Protein AF-0000000084522424 (afdb_homodimer)

pLDDT: mean 89.99, std 15.85, range [30.34, 98.94]

Radius of gyration: 27.48 Å; Cα contacts (8 Å, |Δi|>4): 1016; chains: 2; bounding box: 62×104×70 Å

Secondary structure (DSSP, 8-state):
-----S--------------EEEEEEEEEEE-S-EEE-SSEE-BSSSEEEEE-S--SEEEEEEEEEEEEEESSGGGEEEEEE-TTS-EEEEESS-STT--EEEEEEEE-TTSSSBPPSSS---SEEEBPPPSS-TTSPPP-GGGGTTS---EEEEEEEEE-STT--EEETT-EEEEEEEEEEE-----/-----S--------------EEEEEEEEEEE-S-EEE-SSEE-BSSSEEEEE-S--SEEEEEEEEEEEEEESSGGGEEEEEE-TTS-EEEEESS-STT--EEEEEEEE-TTSSSBPPSSS---SEEEBPPPSS-TTSPPP-GGGGTTS---EEEEEEEEE-STT--EEETT-EEEEEEEEEEE-----

Solvent-accessible surface area (backbone atoms only — not comparable to full-atom values): 19636 Å² total; per-residue (Å²): 135,85,76,78,76,78,74,70,75,76,75,74,71,70,80,68,73,52,68,52,60,65,50,74,50,75,51,75,47,71,33,56,65,49,31,41,34,40,41,49,37,66,20,44,54,68,54,43,65,38,81,40,71,88,74,67,51,25,24,71,44,51,35,41,34,40,29,33,32,26,22,58,36,37,28,34,37,34,32,35,41,34,43,58,82,68,47,67,32,46,49,35,37,52,26,14,31,74,39,50,35,75,59,28,37,40,30,37,26,74,82,33,93,41,54,64,45,52,64,48,77,67,68,61,45,62,18,20,40,26,49,83,51,62,79,86,46,82,72,54,44,55,66,71,52,42,72,32,68,71,55,36,53,32,35,38,37,43,32,22,79,43,75,85,40,43,39,29,26,56,48,14,37,34,40,37,40,30,22,39,39,73,43,75,47,77,75,128,136,85,76,78,77,78,74,72,76,77,76,72,71,69,79,68,73,52,69,53,61,65,50,72,50,74,51,74,48,72,34,58,64,51,33,41,32,40,40,50,37,68,20,44,54,69,54,40,63,40,80,40,72,90,73,66,52,24,25,70,43,50,34,41,34,41,27,34,32,25,22,56,36,37,28,35,38,34,31,35,40,34,44,56,82,66,46,66,32,47,48,36,37,53,25,14,31,76,37,51,35,73,58,27,37,40,30,37,26,75,82,33,93,42,53,64,47,52,63,48,76,67,68,60,46,62,18,21,42,26,50,84,52,62,78,88,47,82,72,56,44,52,67,72,50,44,73,33,67,68,54,35,54,32,34,39,39,43,32,22,79,42,76,84,38,42,39,28,25,56,48,11,38,34,43,38,41,29,21,39,40,72,44,76,48,76,75,128

Sequence (376 aa):
MFLCRPGTPVIICPPISPRPTCVTNTATFTNPTPIIIPLFGPATPYPSNIIVSGLTGTISKVTVTLSNFSHSFPEDVDILLVGPNGQRVILMSDAGGDNGITNVTITFDDNAPSTLPNEGQIMSGAFKPTDPFPPPAPQEMLSVFNSTNPNGIWSLFVVDNVEGDQGSIAGGWSLTITTETCFTRFGCMFLCRPGTPVIICPPISPRPTCVTNTATFTNPTPIIIPLFGPATPYPSNIIVSGLTGTISKVTVTLSNFSHSFPEDVDILLVGPNGQRVILMSDAGGDNGITNVTITFDDNAPSTLPNEGQIMSGAFKPTDPFPPPAPQEMLSVFNSTNPNGIWSLFVVDNVEGDQGSIAGGWSLTITTETCFTRFGC

Organism: Aneurinibacillus migulanus (NCBI:txid47500)

Nearest PDB structures (foldseek):
  4z2a-assembly1_A  TM=6.645E-01  e=2.193E-04  Homo sapiens
  1p8j-assembly1_A  TM=6.630E-01  e=2.882E-04  Mus musculus
  6eqv-assembly1_A  TM=6.902E-01  e=5.548E-04  Homo sapiens
  3wqb-assembly1_A  TM=4.930E-01  e=3.214E-04  Aeromonas sobria
  3hjr-assembly1_A  TM=4.851E-01  e=2.882E-04  Aeromonas sobria

InterPro domains:
  IPR002884 P domain [PF01483] (60-176)
  IPR002884 P domain [PS51829] (16-188)
  IPR008979 Galactose-binding-like domain superfamily [SSF49785] (33-178)

Foldseek 3Di:
DPPPDPPPPPPPPPQPQQDWDKDKDKDKWFDQAKWWADQFWWIPPFWDKTFDDDDDAAFPFKKKKQWFWWKQAQLQKWKKKAAFVGDIAIQDHQAAGRHTDTGAMEMAGCPDPAAGHNHHHDHHDYHHGDDPDDPPPDHDGPCSRTRHDRGGMMIMIMTRHHGDMIIMSNRGMMMMTMHMDTDRDSDD/DPPDDPPDPPPPPPQPQQFWDKDKDKDKWFDQAKWWADQFWWIPPFWDKTFDDDDDAAFPFKKKKQWFWWKQAQLQKWKKKAAFVGDIAIQDHQAAGRHTDTGAMEMAGPPDPAAGHNHHHDHHDYHHGDDPDDPPPDHDGRCSRTRHDRGGMMIMIMTRHHGDMIIMSNRGMMMMTMHMDTDRDSDD

Structure (mmCIF, N/CA/C/O backbone):
data_AF-0000000084522424-model_v1
#
loop_
_entity.id
_entity.type
_entity.pdbx_description
1 polymer 'P/Homo B domain-containing protein'
#
loop_
_atom_site.group_PDB
_atom_site.id
_atom_site.type_symbol
_atom_site.label_atom_id
_atom_site.label_alt_id
_atom_site.label_comp_id
_atom_site.label_asym_id
_atom_site.label_entity_id
_atom_site.label_seq_id
_atom_site.pdbx_PDB_ins_code
_atom_site.Cartn_x
_atom_site.Cartn_y
_atom_site.Cartn_z
_atom_site.occupancy
_atom_site.B_iso_or_equiv
_atom_site.auth_seq_id
_atom_site.auth_comp_id
_atom_site.auth_asym_id
_atom_site.auth_atom_id
_atom_site.pdbx_PDB_model_num
ATOM 1 N N . MET A 1 1 ? -38.375 49.562 52.312 1 31.34 1 MET A N 1
ATOM 2 C CA . MET A 1 1 ? -37 49.406 51.844 1 31.34 1 MET A CA 1
ATOM 3 C C . MET A 1 1 ? -36.5 47.969 52.031 1 31.34 1 MET A C 1
ATOM 5 O O . MET A 1 1 ? -36.219 47.562 53.125 1 31.34 1 MET A O 1
ATOM 9 N N . PHE A 1 2 ? -37.156 46.969 51.281 1 36.94 2 PHE A N 1
ATOM 10 C CA . PHE A 1 2 ? -36.906 45.531 51.219 1 36.94 2 PHE A CA 1
ATOM 11 C C . PHE A 1 2 ? -35.5 45.25 50.75 1 36.94 2 PHE A C 1
ATOM 13 O O . PHE A 1 2 ? -35.094 45.688 49.656 1 36.94 2 PHE A O 1
ATOM 20 N N . LEU A 1 3 ? -34.438 45.281 51.625 1 38.25 3 LEU A N 1
ATOM 21 C CA . LEU A 1 3 ? -33.062 44.844 51.375 1 38.25 3 LEU A CA 1
ATOM 22 C C . LEU A 1 3 ? -33.031 43.406 50.875 1 38.25 3 LEU A C 1
ATOM 24 O O . LEU A 1 3 ? -33.625 42.5 51.5 1 38.25 3 LEU A O 1
ATOM 28 N N . CYS A 1 4 ? -33.031 43.188 49.562 1 43.94 4 CYS A N 1
ATOM 29 C CA . CYS A 1 4 ? -32.688 41.875 48.938 1 43.94 4 CYS A CA 1
ATOM 30 C C . CYS A 1 4 ? -31.531 41.25 49.656 1 43.94 4 CYS A C 1
ATOM 32 O O . CYS A 1 4 ? -30.531 41.906 49.969 1 43.94 4 CYS A O 1
ATOM 34 N N . ARG A 1 5 ? -31.719 40.219 50.5 1 49.16 5 ARG A N 1
ATOM 35 C CA . ARG A 1 5 ? -30.703 39.438 51.188 1 49.16 5 ARG A CA 1
ATOM 36 C C . ARG A 1 5 ? -29.672 38.875 50.188 1 49.16 5 ARG A C 1
ATOM 38 O O . ARG A 1 5 ? -30.047 38.312 49.156 1 49.16 5 ARG A O 1
ATOM 45 N N . PRO A 1 6 ? -28.391 39.25 50.094 1 49.09 6 PRO A N 1
ATOM 46 C CA . PRO A 1 6 ? -27.344 38.906 49.156 1 49.09 6 PRO A CA 1
ATOM 47 C C . PRO A 1 6 ? -27.125 37.406 49.031 1 49.09 6 PRO A C 1
ATOM 49 O O . PRO A 1 6 ? -26.375 36.969 48.156 1 49.09 6 PRO A O 1
ATOM 52 N N . GLY A 1 7 ? -27.422 36.594 49.938 1 49.94 7 GLY A N 1
ATOM 53 C CA . GLY A 1 7 ? -26.703 35.312 50 1 49.94 7 GLY A CA 1
ATOM 54 C C . GLY A 1 7 ? -27.109 34.344 48.906 1 49.94 7 GLY A C 1
ATOM 55 O O . GLY A 1 7 ? -26.906 33.156 49.031 1 49.94 7 GLY A O 1
ATOM 56 N N . THR A 1 8 ? -27.953 34.688 47.938 1 52.34 8 THR A N 1
ATOM 57 C CA . THR A 1 8 ? -28.297 33.531 47.156 1 52.34 8 THR A CA 1
ATOM 58 C C . THR A 1 8 ? -27.062 32.938 46.469 1 52.34 8 THR A C 1
ATOM 60 O O . THR A 1 8 ? -26.297 33.688 45.812 1 52.34 8 THR A O 1
ATOM 63 N N . PRO A 1 9 ? -26.594 31.812 46.938 1 53.66 9 PRO A N 1
ATOM 64 C CA . PRO A 1 9 ? -25.438 31.172 46.281 1 53.66 9 PRO A CA 1
ATOM 65 C C . PRO A 1 9 ? -25.609 31.047 44.781 1 53.66 9 PRO A C 1
ATOM 67 O O . PRO A 1 9 ? -26.703 30.719 44.312 1 53.66 9 PRO A O 1
ATOM 70 N N . VAL A 1 10 ? -24.969 31.906 43.969 1 56.5 10 VAL A N 1
ATOM 71 C CA . VAL A 1 10 ? -24.875 31.656 42.562 1 56.5 10 VAL A CA 1
ATOM 72 C C . VAL A 1 10 ? -24.438 30.203 42.312 1 56.5 10 VAL A C 1
ATOM 74 O O . VAL A 1 10 ? -23.391 29.781 42.781 1 56.5 10 VAL A O 1
ATOM 77 N N . ILE A 1 11 ? -25.359 29.297 42.219 1 49.56 11 ILE A N 1
ATOM 78 C CA . ILE A 1 11 ? -25 27.953 41.781 1 49.56 11 ILE A CA 1
ATOM 79 C C . ILE A 1 11 ? -24.281 28.031 40.438 1 49.56 11 ILE A C 1
ATOM 81 O O . ILE A 1 11 ? -24.859 28.438 39.438 1 49.56 11 ILE A O 1
ATOM 85 N N . ILE A 1 12 ? -23 28.375 40.406 1 51.09 12 ILE A N 1
ATOM 86 C CA . ILE A 1 12 ? -22.234 28.203 39.156 1 51.09 12 ILE A CA 1
ATOM 87 C C . ILE A 1 12 ? -22.375 26.75 38.688 1 51.09 12 ILE A C 1
ATOM 89 O O . ILE A 1 12 ? -22.031 25.812 39.406 1 51.09 12 ILE A O 1
ATOM 93 N N . CYS A 1 13 ? -23.375 26.391 37.906 1 47.28 13 CYS A N 1
ATOM 94 C CA . CYS A 1 13 ? -23.328 25.094 37.25 1 47.28 13 CYS A CA 1
ATOM 95 C C . CYS A 1 13 ? -21.969 24.828 36.594 1 47.28 13 CYS A C 1
ATOM 97 O O . CYS A 1 13 ? -21.484 25.641 35.812 1 47.28 13 CYS A O 1
ATOM 99 N N . PRO A 1 14 ? -21.125 24.188 37.219 1 54.09 14 PRO A N 1
ATOM 100 C CA . PRO A 1 14 ? -19.906 23.891 36.438 1 54.09 14 PRO A CA 1
ATOM 101 C C . PRO A 1 14 ? -20.203 23.5 35 1 54.09 14 PRO A C 1
ATOM 103 O O . PRO A 1 14 ? -21.234 22.859 34.719 1 54.09 14 PRO A O 1
ATOM 106 N N . PRO A 1 15 ? -19.781 24.266 34 1 52.44 15 PRO A N 1
ATOM 107 C CA . PRO A 1 15 ? -20.047 23.781 32.625 1 52.44 15 PRO A CA 1
ATOM 108 C C . PRO A 1 15 ? -19.828 22.281 32.5 1 52.44 15 PRO A C 1
ATOM 110 O O . PRO A 1 15 ? -18.734 21.781 32.75 1 52.44 15 PRO A O 1
ATOM 113 N N . ILE A 1 16 ? -20.672 21.375 32.938 1 56.12 16 ILE A N 1
ATOM 114 C CA . ILE A 1 16 ? -20.484 20 32.5 1 56.12 16 ILE A CA 1
ATOM 115 C C . ILE A 1 16 ? -20.234 19.984 30.984 1 56.12 16 ILE A C 1
ATOM 117 O O . ILE A 1 16 ? -20.844 20.75 30.234 1 56.12 16 ILE A O 1
ATOM 121 N N . SER A 1 17 ? -19.078 19.781 30.578 1 57.06 17 SER A N 1
ATOM 122 C CA . SER A 1 17 ? -18.781 19.656 29.156 1 57.06 17 SER A CA 1
ATOM 123 C C . SER A 1 17 ? -19.812 18.797 28.453 1 57.06 17 SER A C 1
ATOM 125 O O . SER A 1 17 ? -20.094 17.672 28.875 1 57.06 17 SER A O 1
ATOM 127 N N . PRO A 1 18 ? -20.688 19.359 27.828 1 59.62 18 PRO A N 1
ATOM 128 C CA . PRO A 1 18 ? -21.688 18.547 27.125 1 59.62 18 PRO A CA 1
ATOM 129 C C . PRO A 1 18 ? -21.062 17.359 26.391 1 59.62 18 PRO A C 1
ATOM 131 O O . PRO A 1 18 ? -20.047 17.516 25.719 1 59.62 18 PRO A O 1
ATOM 134 N N . ARG A 1 19 ? -21.156 16.141 26.984 1 62.09 19 ARG A N 1
ATOM 135 C CA . ARG A 1 19 ? -20.75 14.984 26.203 1 62.09 19 ARG A CA 1
ATOM 136 C C . ARG A 1 19 ? -21.531 14.891 24.906 1 62.09 19 ARG A C 1
ATOM 138 O O . ARG A 1 19 ? -22.766 14.898 24.906 1 62.09 19 ARG A O 1
ATOM 145 N N . PRO A 1 20 ? -20.891 14.945 23.891 1 69.88 20 PRO A N 1
ATOM 146 C CA . PRO A 1 20 ? -21.641 14.82 22.641 1 69.88 20 PRO A CA 1
ATOM 147 C C . PRO A 1 20 ? -22.359 13.484 22.516 1 69.88 20 PRO A C 1
ATOM 149 O O . PRO A 1 20 ? -21.875 12.461 23 1 69.88 20 PRO A O 1
ATOM 152 N N . THR A 1 21 ? -23.656 13.367 22.469 1 81.62 21 THR A N 1
ATOM 153 C CA . THR A 1 21 ? -24.375 12.156 22.078 1 81.62 21 THR A CA 1
ATOM 154 C C . THR A 1 21 ? -24.172 11.875 20.594 1 81.62 21 THR A C 1
ATOM 156 O O . THR A 1 21 ? -24.422 12.742 19.75 1 81.62 21 THR A O 1
ATOM 159 N N . CYS A 1 22 ? -23.562 10.688 20.234 1 86.19 22 CYS A N 1
ATOM 160 C CA . CYS A 1 22 ? -23.328 10.336 18.828 1 86.19 22 CYS A CA 1
ATOM 161 C C . CYS A 1 22 ? -24.359 9.328 18.344 1 86.19 22 CYS A C 1
ATOM 163 O O . CYS A 1 22 ? -24.734 8.406 19.062 1 86.19 22 CYS A O 1
ATOM 165 N N . VAL A 1 23 ? -24.969 9.586 17.219 1 92.31 23 VAL A N 1
ATOM 166 C CA . VAL A 1 23 ? -25.859 8.648 16.531 1 92.31 23 VAL A CA 1
ATOM 167 C C . VAL A 1 23 ? -25.109 7.961 15.391 1 92.31 23 VAL A C 1
ATOM 169 O O . VAL A 1 23 ? -24.328 8.594 14.68 1 92.31 23 VAL A O 1
ATOM 172 N N . THR A 1 24 ? -25.266 6.613 15.328 1 94.94 24 THR A N 1
ATOM 173 C CA . THR A 1 24 ? -24.625 5.848 14.258 1 94.94 24 THR A CA 1
ATOM 174 C C . THR A 1 24 ? -25.656 5.363 13.25 1 94.94 24 THR A C 1
ATOM 176 O O . THR A 1 24 ? -26.828 5.133 13.609 1 94.94 24 THR A O 1
ATOM 179 N N . ASN A 1 25 ? -25.312 5.301 12.008 1 95.5 25 ASN A N 1
ATOM 180 C CA . ASN A 1 25 ? -26.078 4.727 10.906 1 95.5 25 ASN A CA 1
ATOM 181 C C . ASN A 1 25 ? -25.25 3.744 10.094 1 95.5 25 ASN A C 1
ATOM 183 O O . ASN A 1 25 ? -24.094 4.012 9.789 1 95.5 25 ASN A O 1
ATOM 187 N N . THR A 1 26 ? -25.828 2.604 9.773 1 98.19 26 THR A N 1
ATOM 188 C CA . THR A 1 26 ? -25.141 1.595 8.977 1 98.19 26 THR A CA 1
ATOM 189 C C . THR A 1 26 ? -25.922 1.308 7.691 1 98.19 26 THR A C 1
ATOM 191 O O . THR A 1 26 ? -27.141 1.166 7.715 1 98.19 26 THR A O 1
ATOM 194 N N . ALA A 1 27 ? -25.234 1.314 6.566 1 98.62 27 ALA A N 1
ATOM 195 C CA . ALA A 1 27 ? -25.844 1.002 5.27 1 98.62 27 ALA A CA 1
ATOM 196 C C . ALA A 1 27 ? -24.922 0.107 4.445 1 98.62 27 ALA A C 1
ATOM 198 O O . ALA A 1 27 ? -23.688 0.153 4.598 1 98.62 27 ALA A O 1
ATOM 199 N N . THR A 1 28 ? -25.547 -0.667 3.584 1 98.88 28 THR A N 1
ATOM 200 C CA . THR A 1 28 ? -24.812 -1.55 2.688 1 98.88 28 THR A CA 1
ATOM 201 C C . THR A 1 28 ? -25.062 -1.179 1.23 1 98.88 28 THR A C 1
ATOM 203 O O . THR A 1 28 ? -26.203 -0.91 0.845 1 98.88 28 THR A O 1
ATOM 206 N N . PHE A 1 29 ? -24.062 -1.106 0.461 1 98.94 29 PHE A N 1
ATOM 207 C CA . PHE A 1 29 ? -24.094 -0.832 -0.971 1 98.94 29 PHE A CA 1
ATOM 208 C C . PHE A 1 29 ? -23.469 -1.977 -1.755 1 98.94 29 PHE A C 1
ATOM 210 O O . PHE A 1 29 ? -22.453 -2.547 -1.328 1 98.94 29 PHE A O 1
ATOM 217 N N . THR A 1 30 ? -24.062 -2.246 -2.965 1 98.88 30 THR A N 1
ATOM 218 C CA . THR A 1 30 ? -23.594 -3.432 -3.68 1 98.88 30 THR A CA 1
ATOM 219 C C . THR A 1 30 ? -23.406 -3.125 -5.16 1 98.88 30 THR A C 1
ATOM 221 O O . THR A 1 30 ? -24.188 -2.387 -5.758 1 98.88 30 THR A O 1
ATOM 224 N N . ASN A 1 31 ? -22.359 -3.547 -5.734 1 98.94 31 ASN A N 1
ATOM 225 C CA . ASN A 1 31 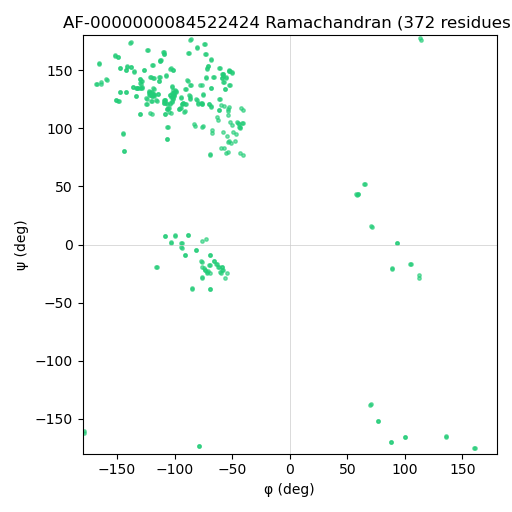? -22.188 -3.77 -7.168 1 98.94 31 ASN A CA 1
ATOM 226 C C . ASN A 1 31 ? -22.188 -5.258 -7.508 1 98.94 31 ASN A C 1
ATOM 228 O O . ASN A 1 31 ? -21.203 -5.953 -7.266 1 98.94 31 ASN A O 1
ATOM 232 N N . PRO A 1 32 ? -23.234 -5.754 -7.973 1 98.75 32 PRO A N 1
ATOM 233 C CA . PRO A 1 32 ? -23.375 -7.199 -8.195 1 98.75 32 PRO A CA 1
ATOM 234 C C . PRO A 1 32 ? -22.734 -7.66 -9.5 1 98.75 32 PRO A C 1
ATOM 236 O O . PRO A 1 32 ? -22.766 -8.852 -9.82 1 98.75 32 PRO A O 1
ATOM 239 N N . THR A 1 33 ? -22.219 -6.727 -10.328 1 98.81 33 THR A N 1
ATOM 240 C CA . THR A 1 33 ? -21.609 -7.09 -11.609 1 98.81 33 THR A CA 1
ATOM 241 C C . THR A 1 33 ? -20.422 -8.016 -11.391 1 98.81 33 THR A C 1
ATOM 243 O O . THR A 1 33 ? -19.516 -7.715 -10.602 1 98.81 33 THR A O 1
ATOM 246 N N . PRO A 1 34 ? -20.406 -9.188 -12.023 1 98.88 34 PRO A N 1
ATOM 247 C CA . PRO A 1 34 ? -19.25 -10.086 -11.883 1 98.88 34 PRO A CA 1
ATOM 248 C C . PRO A 1 34 ? -17.938 -9.414 -12.258 1 98.88 34 PRO A C 1
ATOM 250 O O . PRO A 1 34 ? -17.891 -8.586 -13.172 1 98.88 34 PRO A O 1
ATOM 253 N N . ILE A 1 35 ? -16.953 -9.75 -11.57 1 98.94 35 ILE A N 1
ATOM 254 C CA . ILE A 1 35 ? -15.578 -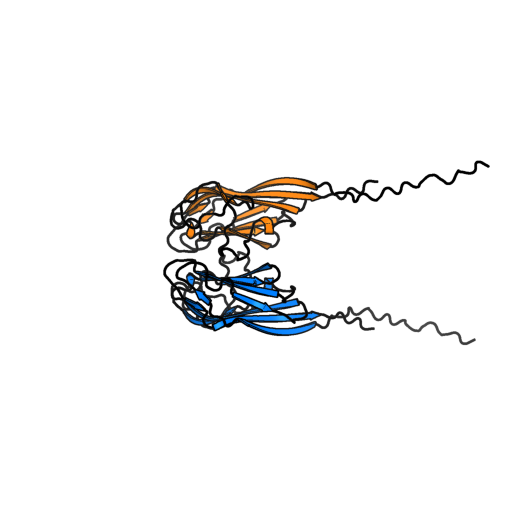9.359 -11.883 1 98.94 35 ILE A CA 1
ATOM 255 C C . ILE A 1 35 ? -14.805 -10.562 -12.422 1 98.94 35 ILE A C 1
ATOM 257 O O . ILE A 1 35 ? -14.617 -11.555 -11.719 1 98.94 35 ILE A O 1
ATOM 261 N N . ILE A 1 36 ? -14.359 -10.492 -13.672 1 98.94 36 ILE A N 1
ATOM 262 C CA . ILE A 1 36 ? -13.648 -11.578 -14.32 1 98.94 36 ILE A CA 1
ATOM 263 C C . ILE A 1 36 ? -12.141 -11.391 -14.148 1 98.94 36 ILE A C 1
ATOM 265 O O . ILE A 1 36 ? -11.594 -10.336 -14.484 1 98.94 36 ILE A O 1
ATOM 269 N N . ILE A 1 37 ? -11.523 -12.367 -13.531 1 98.81 37 ILE A N 1
ATOM 270 C CA . ILE A 1 37 ? -10.086 -12.352 -13.32 1 98.81 37 ILE A CA 1
ATOM 271 C C . ILE A 1 37 ? -9.391 -13.148 -14.414 1 98.81 37 ILE A C 1
ATOM 273 O O . ILE A 1 37 ? -9.555 -14.367 -14.508 1 98.81 37 ILE A O 1
ATOM 277 N N . PRO A 1 38 ? -8.562 -12.516 -15.242 1 98.44 38 PRO A N 1
ATOM 278 C CA . PRO A 1 38 ? -7.938 -13.172 -16.391 1 98.44 38 PRO A CA 1
ATOM 279 C C . PRO A 1 38 ? -6.734 -14.031 -16 1 98.44 38 PRO A C 1
ATOM 281 O O . PRO A 1 38 ? -6.402 -14.133 -14.812 1 98.44 38 PRO A O 1
ATOM 284 N N . LEU A 1 39 ? -6.02 -14.547 -16.906 1 96.94 39 LEU A N 1
ATOM 285 C CA . LEU A 1 39 ? -4.844 -15.391 -16.703 1 96.94 39 LEU A CA 1
ATOM 286 C C . LEU A 1 39 ? -3.682 -14.578 -16.141 1 96.94 39 LEU A C 1
ATOM 288 O O . LEU A 1 39 ? -2.721 -15.133 -15.609 1 96.94 39 LEU A O 1
ATOM 292 N N . PHE A 1 40 ? -3.764 -13.359 -16.406 1 93.12 40 PHE A N 1
ATOM 293 C CA . PHE A 1 40 ? -2.752 -12.422 -15.938 1 93.12 40 PHE A CA 1
ATOM 294 C C . PHE A 1 40 ? -3.219 -10.984 -16.125 1 93.12 40 PHE A C 1
ATOM 296 O O . PHE A 1 40 ? -3.832 -10.648 -17.141 1 93.12 40 PHE A O 1
ATOM 303 N N . GLY A 1 41 ? -2.943 -10.141 -15.07 1 93.88 41 GLY A N 1
ATOM 304 C CA . GLY A 1 41 ? -3.205 -8.719 -15.234 1 93.88 41 GLY A CA 1
ATOM 305 C C . GLY A 1 41 ? -4.504 -8.273 -14.594 1 93.88 41 GLY A C 1
ATOM 306 O O . GLY A 1 41 ? -5.066 -8.977 -13.758 1 93.88 41 GLY A O 1
ATOM 307 N N . PRO A 1 42 ? -4.973 -7.066 -14.945 1 97.69 42 PRO A N 1
ATOM 308 C CA . PRO A 1 42 ? -6.172 -6.484 -14.344 1 97.69 42 PRO A CA 1
ATOM 309 C C . PRO A 1 42 ? -7.445 -7.258 -14.688 1 97.69 42 PRO A C 1
ATOM 311 O O . PRO A 1 42 ? -7.582 -7.75 -15.812 1 97.69 42 PRO A O 1
ATOM 314 N N . ALA A 1 43 ? -8.305 -7.289 -13.719 1 98.81 43 ALA A N 1
ATOM 315 C CA . ALA A 1 43 ? -9.617 -7.891 -13.93 1 98.81 43 ALA A CA 1
ATOM 316 C C . ALA A 1 43 ? -10.508 -6.977 -14.766 1 98.81 43 ALA A C 1
ATOM 318 O O . ALA A 1 43 ? -10.125 -5.852 -15.094 1 98.81 43 ALA A O 1
ATOM 319 N N . THR A 1 44 ? -11.695 -7.57 -15.133 1 98.75 44 THR A N 1
ATOM 320 C CA . THR A 1 44 ? -12.742 -6.82 -15.82 1 98.75 44 THR A CA 1
ATOM 321 C C . THR A 1 44 ? -14.055 -6.902 -15.055 1 98.75 44 THR A C 1
ATOM 323 O O . THR A 1 44 ? -14.609 -7.988 -14.867 1 98.75 44 THR A O 1
ATOM 326 N N . PRO A 1 45 ? -14.594 -5.691 -14.648 1 98.75 45 PRO A N 1
ATOM 327 C CA . PRO A 1 45 ? -14.109 -4.324 -14.82 1 98.75 45 PRO A CA 1
ATOM 328 C C . PRO A 1 45 ? -12.906 -4.004 -13.93 1 98.75 45 PRO A C 1
ATOM 330 O O . PRO A 1 45 ? -12.641 -4.73 -12.969 1 98.75 45 PRO A O 1
ATOM 333 N N . TYR A 1 46 ? -12.211 -2.906 -14.258 1 98.69 46 TYR A N 1
ATOM 334 C CA . TYR A 1 46 ? -11.062 -2.398 -13.516 1 98.69 46 TYR A CA 1
ATOM 335 C C . TYR A 1 46 ? -11.031 -0.875 -13.531 1 98.69 46 TYR A C 1
ATOM 337 O O . TYR A 1 46 ? -10.523 -0.27 -14.477 1 98.69 46 TYR A O 1
ATOM 345 N N . PRO A 1 47 ? -11.539 -0.34 -12.57 1 98.69 47 PRO A N 1
ATOM 346 C CA . PRO A 1 47 ? -12.055 -0.887 -11.32 1 98.69 47 PRO A CA 1
ATOM 347 C C . PRO A 1 47 ? -13.523 -1.291 -11.414 1 98.69 47 PRO A C 1
ATOM 349 O O . PRO A 1 47 ? -14.203 -0.954 -12.383 1 98.69 47 PRO A O 1
ATOM 352 N N . SER A 1 48 ? -13.977 -2.039 -10.484 1 98.94 48 SER A N 1
ATOM 353 C CA . SER A 1 48 ? -15.391 -2.15 -10.148 1 98.94 48 SER A CA 1
ATOM 354 C C . SER A 1 48 ? -15.805 -1.079 -9.141 1 98.94 48 SER A C 1
ATOM 356 O O . SER A 1 48 ? -15.195 -0.95 -8.078 1 98.94 48 SER A O 1
ATOM 358 N N . ASN A 1 49 ? -16.891 -0.328 -9.453 1 98.94 49 ASN A N 1
ATOM 359 C CA . ASN A 1 49 ? -17.219 0.841 -8.648 1 98.94 49 ASN A CA 1
ATOM 360 C C . ASN A 1 49 ? -18.531 0.646 -7.883 1 98.94 49 ASN A C 1
ATOM 362 O O . ASN A 1 49 ? -19.438 -0.034 -8.367 1 98.94 49 ASN A O 1
ATOM 366 N N . ILE A 1 50 ? -18.578 1.148 -6.75 1 98.94 50 ILE A N 1
ATOM 367 C CA . ILE A 1 50 ? -19.812 1.395 -6 1 98.94 50 ILE A CA 1
ATOM 368 C C . ILE A 1 50 ? -19.953 2.891 -5.73 1 98.94 50 ILE A C 1
ATOM 370 O O . ILE A 1 50 ? -19.016 3.541 -5.266 1 98.94 50 ILE A O 1
ATOM 374 N N . ILE A 1 51 ? -21.078 3.439 -6.043 1 98.81 51 ILE A N 1
ATOM 375 C CA . ILE A 1 51 ? -21.375 4.828 -5.719 1 98.81 51 ILE A CA 1
ATOM 376 C C . ILE A 1 51 ? -22.141 4.898 -4.395 1 98.81 51 ILE A C 1
ATOM 378 O O . ILE A 1 51 ? -23.219 4.305 -4.258 1 98.81 51 ILE A O 1
ATOM 382 N N . VAL A 1 52 ? -21.578 5.516 -3.459 1 98.81 52 VAL A N 1
ATOM 383 C CA . VAL A 1 52 ? -22.203 5.742 -2.164 1 98.81 52 VAL A CA 1
ATOM 384 C C . VAL A 1 52 ? -22.734 7.172 -2.09 1 98.81 52 VAL A C 1
ATOM 386 O O . VAL A 1 52 ? -22.031 8.117 -2.441 1 98.81 52 VAL A O 1
ATOM 389 N N . SER A 1 53 ? -23.953 7.324 -1.698 1 98.25 53 SER A N 1
ATOM 390 C CA . SER A 1 53 ? -24.562 8.641 -1.529 1 98.25 53 SER A CA 1
ATOM 391 C C . SER A 1 53 ? -25.578 8.633 -0.394 1 98.25 53 SER A C 1
ATOM 393 O O . SER A 1 53 ? -26.078 7.574 -0.002 1 98.25 53 SER A O 1
ATOM 395 N N . GLY A 1 54 ? -25.781 9.734 0.223 1 97 54 GLY A N 1
ATOM 396 C CA . GLY A 1 54 ? -26.891 9.922 1.138 1 97 54 GLY A CA 1
ATOM 397 C C . GLY A 1 54 ? -26.531 9.617 2.58 1 97 54 GLY A C 1
ATOM 398 O O . GLY A 1 54 ? -27.422 9.555 3.441 1 97 54 GLY A O 1
ATOM 399 N N . LEU A 1 55 ? -25.344 9.273 2.863 1 97.06 55 LEU A N 1
ATOM 400 C CA . LEU A 1 55 ? -24.953 9.016 4.242 1 97.06 55 LEU A CA 1
ATOM 401 C C . LEU A 1 55 ? -24.531 10.312 4.934 1 97.06 55 LEU A C 1
ATOM 403 O O . LEU A 1 55 ? -23.875 11.164 4.328 1 97.06 55 LEU A O 1
ATOM 407 N N . THR A 1 56 ? -24.969 10.461 6.129 1 95.75 56 THR A N 1
ATOM 408 C CA . THR A 1 56 ? -24.594 11.617 6.945 1 95.75 56 THR A CA 1
ATOM 409 C C . THR A 1 56 ? -23.516 11.234 7.953 1 95.75 56 THR A C 1
ATOM 411 O O . THR A 1 56 ? -23.453 10.086 8.391 1 95.75 56 THR A O 1
ATOM 414 N N . GLY A 1 57 ? -22.688 12.227 8.289 1 96.06 57 GLY A N 1
ATOM 415 C CA . GLY A 1 57 ? -21.641 11.969 9.266 1 96.06 57 GLY A CA 1
ATOM 416 C C . GLY A 1 57 ? -20.359 11.438 8.633 1 96.06 57 GLY A C 1
ATOM 417 O O . GLY A 1 57 ? -20.188 11.508 7.414 1 96.06 57 GLY A O 1
ATOM 418 N N . THR A 1 58 ? -19.422 10.984 9.523 1 97.62 58 THR A N 1
ATOM 419 C CA . THR A 1 58 ? -18.156 10.438 9.062 1 97.62 58 THR A CA 1
ATOM 420 C C . THR A 1 58 ? -18.062 8.938 9.352 1 97.62 58 THR A C 1
ATOM 422 O O . THR A 1 58 ? -18.797 8.422 10.195 1 97.62 58 THR A O 1
ATOM 425 N N . ILE A 1 59 ? -17.25 8.273 8.68 1 98.5 59 ILE A N 1
ATOM 426 C CA . ILE A 1 59 ? -17.125 6.824 8.758 1 98.5 59 ILE A CA 1
ATOM 427 C C . ILE A 1 59 ? -16.562 6.426 10.125 1 98.5 59 ILE A C 1
ATOM 429 O O . ILE A 1 59 ? -15.594 7.027 10.602 1 98.5 59 ILE A O 1
ATOM 433 N N . SER A 1 60 ? -17.156 5.457 10.703 1 98.06 60 SER A N 1
ATOM 434 C CA . SER A 1 60 ? -16.578 4.84 11.891 1 98.06 60 SER A CA 1
ATOM 435 C C . SER A 1 60 ? -16.203 3.389 11.633 1 98.06 60 SER A C 1
ATOM 437 O O . SER A 1 60 ? -15.414 2.807 12.383 1 98.06 60 SER A O 1
ATOM 439 N N . LYS A 1 61 ? -16.781 2.811 10.594 1 98.5 61 LYS A N 1
ATOM 440 C CA . LYS A 1 61 ? -16.453 1.428 10.258 1 98.5 61 LYS A CA 1
ATOM 441 C C . LYS A 1 61 ? -16.781 1.119 8.797 1 98.5 61 LYS A C 1
ATOM 443 O O . LYS A 1 61 ? -17.812 1.549 8.289 1 98.5 61 LYS A O 1
ATOM 448 N N . VAL A 1 62 ? -15.938 0.346 8.164 1 98.81 62 VAL A N 1
ATOM 449 C CA . VAL A 1 62 ? -16.156 -0.176 6.82 1 98.81 62 VAL A CA 1
ATOM 450 C C . VAL A 1 62 ? -15.867 -1.674 6.789 1 98.81 62 VAL A C 1
ATOM 452 O O . VAL A 1 62 ? -14.883 -2.131 7.375 1 98.81 62 VAL A O 1
ATOM 455 N N . THR A 1 63 ? -16.688 -2.441 6.195 1 98.94 63 THR A N 1
ATOM 456 C CA . THR A 1 63 ? -16.391 -3.822 5.828 1 98.94 63 THR A CA 1
ATOM 457 C C . THR A 1 63 ? -16.656 -4.059 4.348 1 98.94 63 THR A C 1
ATOM 459 O O . THR A 1 63 ? -17.484 -3.363 3.74 1 98.94 63 THR A O 1
ATOM 462 N N . VAL A 1 64 ? -15.961 -4.934 3.736 1 98.94 64 VAL A N 1
ATOM 463 C CA . VAL A 1 64 ? -16.062 -5.289 2.326 1 98.94 64 VAL A CA 1
ATOM 464 C C . VAL A 1 64 ? -16.375 -6.777 2.189 1 98.94 64 VAL A C 1
ATOM 466 O O . VAL A 1 64 ? -15.711 -7.609 2.814 1 98.94 64 VAL A O 1
ATOM 469 N N . THR A 1 65 ? -17.328 -7.121 1.397 1 98.94 65 THR A N 1
ATOM 470 C CA . THR A 1 65 ? -17.641 -8.523 1.146 1 98.94 65 THR A CA 1
ATOM 471 C C . THR A 1 65 ? -17.5 -8.852 -0.337 1 98.94 65 THR A C 1
ATOM 473 O O . THR A 1 65 ? -18.062 -8.164 -1.19 1 98.94 65 THR A O 1
ATOM 476 N N . LEU A 1 66 ? -16.719 -9.789 -0.654 1 98.94 66 LEU A N 1
ATOM 477 C CA . LEU A 1 66 ? -16.625 -10.391 -1.978 1 98.94 66 LEU A CA 1
ATOM 478 C C . LEU A 1 66 ? -17.516 -11.633 -2.07 1 98.94 66 LEU A C 1
ATOM 480 O O . LEU A 1 66 ? -17.359 -12.57 -1.28 1 98.94 66 LEU A O 1
ATOM 484 N N . SER A 1 67 ? -18.359 -11.664 -3.045 1 98.94 67 SER A N 1
ATOM 485 C CA . SER A 1 67 ? -19.328 -12.75 -3.129 1 98.94 67 SER A CA 1
ATOM 486 C C . SER A 1 67 ? -19 -13.703 -4.273 1 98.94 67 SER A C 1
ATOM 488 O O . SER A 1 67 ? -18.828 -13.273 -5.414 1 98.94 67 SER A O 1
ATOM 490 N N . ASN A 1 68 ? -18.859 -15.023 -3.926 1 98.88 68 ASN A N 1
ATOM 491 C CA . ASN A 1 68 ? -18.656 -16.078 -4.902 1 98.88 68 ASN A CA 1
ATOM 492 C C . ASN A 1 68 ? -17.328 -15.922 -5.629 1 98.88 68 ASN A C 1
ATOM 494 O O . ASN A 1 68 ? -17.281 -15.914 -6.859 1 98.88 68 ASN A O 1
ATOM 498 N N . PHE A 1 69 ? -16.297 -15.797 -4.824 1 98.81 69 PHE A N 1
ATOM 499 C CA . PHE A 1 69 ? -14.914 -15.672 -5.289 1 98.81 69 PHE A CA 1
ATOM 500 C C . PHE A 1 69 ? -14.344 -17.031 -5.66 1 98.81 69 PHE A C 1
ATOM 502 O O . PHE A 1 69 ? -14.398 -17.969 -4.863 1 98.81 69 PHE A O 1
ATOM 509 N N . SER A 1 70 ? -13.922 -17.203 -6.855 1 98.81 70 SER A N 1
ATOM 510 C CA . SER A 1 70 ? -13.281 -18.406 -7.359 1 98.81 70 SER A CA 1
ATOM 511 C C . SER A 1 70 ? -11.969 -18.078 -8.062 1 98.81 70 SER A C 1
ATOM 513 O O . SER A 1 70 ? -11.875 -17.078 -8.781 1 98.81 70 SER A O 1
ATOM 515 N N . HIS A 1 71 ? -10.992 -18.859 -7.883 1 98.44 71 HIS A N 1
ATOM 516 C CA . HIS A 1 71 ? -9.719 -18.75 -8.586 1 98.44 71 HIS A CA 1
ATOM 517 C C . HIS A 1 71 ? -8.906 -20.047 -8.461 1 98.44 71 HIS A C 1
ATOM 519 O O . HIS A 1 71 ? -8.859 -20.641 -7.387 1 98.44 71 HIS A O 1
ATOM 525 N N . SER A 1 72 ? -8.273 -20.5 -9.422 1 97.62 72 SER A N 1
ATOM 526 C CA . SER A 1 72 ? -7.566 -21.781 -9.422 1 97.62 72 SER A CA 1
ATOM 527 C C . SER A 1 72 ? -6.258 -21.672 -8.648 1 97.62 72 SER A C 1
ATOM 529 O O . SER A 1 72 ? -5.684 -22.703 -8.25 1 97.62 72 SER A O 1
ATOM 531 N N . PHE A 1 73 ? -5.727 -20.484 -8.422 1 95.44 73 PHE A N 1
ATOM 532 C CA . PHE A 1 73 ? -4.535 -20.188 -7.633 1 95.44 73 PHE A CA 1
ATOM 533 C C . PHE A 1 73 ? -4.695 -18.875 -6.879 1 95.44 73 PHE A C 1
ATOM 535 O O . PHE A 1 73 ? -4.117 -17.859 -7.266 1 95.44 73 PHE A O 1
ATOM 542 N N . PRO A 1 74 ? -5.383 -18.812 -5.738 1 95.5 74 PRO A N 1
ATOM 543 C CA . PRO A 1 74 ? -5.758 -17.562 -5.07 1 95.5 74 PRO A CA 1
ATOM 544 C C . PRO A 1 74 ? -4.547 -16.734 -4.672 1 95.5 74 PRO A C 1
ATOM 546 O O . PRO A 1 74 ? -4.656 -15.508 -4.555 1 95.5 74 PRO A O 1
ATOM 549 N N . GLU A 1 75 ? -3.387 -17.297 -4.504 1 91.62 75 GLU A N 1
ATOM 550 C CA . GLU A 1 75 ? -2.182 -16.562 -4.141 1 91.62 75 GLU A CA 1
ATOM 551 C C . GLU A 1 75 ? -1.812 -15.547 -5.219 1 91.62 75 GLU A C 1
ATOM 553 O O . GLU A 1 75 ? -1.094 -14.578 -4.949 1 91.62 75 GLU A O 1
ATOM 558 N N . ASP A 1 76 ? -2.33 -15.703 -6.469 1 91 76 ASP A N 1
ATOM 559 C CA . ASP A 1 76 ? -2.037 -14.828 -7.602 1 91 76 ASP A CA 1
ATOM 560 C C . ASP A 1 76 ? -2.807 -13.516 -7.496 1 91 76 ASP A C 1
ATOM 562 O O . ASP A 1 76 ? -2.504 -12.555 -8.203 1 91 76 ASP A O 1
ATOM 566 N N . VAL A 1 77 ? -3.814 -13.461 -6.621 1 95.44 77 VAL A N 1
ATOM 567 C CA . VAL A 1 77 ? -4.801 -12.391 -6.707 1 95.44 77 VAL A CA 1
ATOM 568 C C . VAL A 1 77 ? -4.48 -11.312 -5.676 1 95.44 77 VAL A C 1
ATOM 570 O O . VAL A 1 77 ? -4.258 -11.609 -4.5 1 95.44 77 VAL A O 1
ATOM 573 N N . ASP A 1 78 ? -4.414 -10.07 -6.113 1 95.38 78 ASP A N 1
ATOM 574 C CA . ASP A 1 78 ? -4.34 -8.891 -5.258 1 95.38 78 ASP A CA 1
ATOM 575 C C . ASP A 1 78 ? -5.602 -8.039 -5.391 1 95.38 78 ASP A C 1
ATOM 577 O O . ASP A 1 78 ? -6.121 -7.859 -6.492 1 95.38 78 ASP A O 1
ATOM 581 N N . ILE A 1 79 ? -6.078 -7.488 -4.305 1 98.44 79 ILE A N 1
ATOM 582 C CA . ILE A 1 79 ? -7.305 -6.699 -4.301 1 98.44 79 ILE A CA 1
ATOM 583 C C . ILE A 1 79 ? -7.082 -5.406 -3.514 1 98.44 79 ILE A C 1
ATOM 585 O O . ILE A 1 79 ? -6.613 -5.441 -2.375 1 98.44 79 ILE A O 1
ATOM 589 N N . LEU A 1 80 ? -7.406 -4.32 -4.113 1 98.31 80 LEU A N 1
ATOM 590 C CA . LEU A 1 80 ? -7.227 -2.988 -3.547 1 98.31 80 LEU A CA 1
ATOM 591 C C . LEU A 1 80 ? -8.555 -2.246 -3.475 1 98.31 80 LEU A C 1
ATOM 593 O O . LEU A 1 80 ? -9.328 -2.246 -4.438 1 98.31 80 LEU A O 1
ATOM 597 N N . LEU A 1 81 ? -8.852 -1.683 -2.316 1 98.88 81 LEU A N 1
ATOM 598 C CA . LEU A 1 81 ? -9.984 -0.775 -2.162 1 98.88 81 LEU A CA 1
ATOM 599 C C . LEU A 1 81 ? -9.508 0.672 -2.074 1 98.88 81 LEU A C 1
ATOM 601 O O . LEU A 1 81 ? -8.594 0.984 -1.312 1 98.88 81 LEU A O 1
ATOM 605 N N . VAL A 1 82 ? -10.094 1.496 -2.895 1 98.5 82 VAL A N 1
ATOM 606 C CA . VAL A 1 82 ? -9.82 2.928 -2.859 1 98.5 82 VAL A CA 1
ATOM 607 C C . VAL A 1 82 ? -11.102 3.697 -2.553 1 98.5 82 VAL A C 1
ATOM 609 O O . VAL A 1 82 ? -12.125 3.484 -3.199 1 98.5 82 VAL A O 1
ATOM 612 N N . GLY A 1 83 ? -11.062 4.547 -1.575 1 98.56 83 GLY A N 1
ATOM 613 C CA . GLY A 1 83 ? -12.211 5.363 -1.198 1 98.56 83 GLY A CA 1
ATOM 614 C C . GLY A 1 83 ? -12.312 6.652 -1.992 1 98.56 83 GLY A C 1
ATOM 615 O O . GLY A 1 83 ? -11.422 6.969 -2.783 1 98.56 83 GLY A O 1
ATOM 616 N N . PRO A 1 84 ? -13.406 7.375 -1.709 1 97.94 84 PRO A N 1
ATOM 617 C CA . PRO A 1 84 ? -13.695 8.562 -2.512 1 97.94 84 PRO A CA 1
ATOM 618 C C . PRO A 1 84 ? -12.703 9.703 -2.266 1 97.94 84 PRO A C 1
ATOM 620 O O . PRO A 1 84 ? -12.586 10.609 -3.09 1 97.94 84 PRO A O 1
ATOM 623 N N . ASN A 1 85 ? -11.961 9.609 -1.126 1 93.5 85 ASN A N 1
ATOM 624 C CA . ASN A 1 85 ? -11.055 10.703 -0.782 1 93.5 85 ASN A CA 1
ATOM 625 C C . ASN A 1 85 ? -9.594 10.305 -0.974 1 93.5 85 ASN A C 1
ATOM 627 O O . ASN A 1 85 ? -8.695 10.938 -0.424 1 93.5 85 ASN A O 1
ATOM 631 N N . GLY A 1 86 ? -9.406 9.109 -1.56 1 90.94 86 GLY A N 1
ATOM 632 C CA . GLY A 1 86 ? -8.055 8.75 -1.961 1 90.94 86 GLY A CA 1
ATOM 633 C C . GLY A 1 86 ? -7.414 7.727 -1.044 1 90.94 86 GLY A C 1
ATOM 634 O O . GLY A 1 86 ? -6.383 7.145 -1.383 1 90.94 86 GLY A O 1
ATOM 635 N N . GLN A 1 87 ? -7.988 7.543 0.186 1 92.69 87 GLN A N 1
ATOM 636 C CA . GLN A 1 87 ? -7.453 6.484 1.036 1 92.69 87 GLN A CA 1
ATOM 637 C C . GLN A 1 87 ? -7.535 5.129 0.343 1 92.69 87 GLN A C 1
ATOM 639 O O . GLN A 1 87 ? -8.477 4.867 -0.415 1 92.69 87 GLN A O 1
ATOM 644 N N . ARG A 1 88 ? -6.598 4.32 0.618 1 94.69 88 ARG A N 1
ATOM 645 C CA . ARG A 1 88 ? -6.613 2.998 -0.002 1 94.69 88 ARG A CA 1
ATOM 646 C C . ARG A 1 88 ? -6.129 1.93 0.974 1 94.69 88 ARG A C 1
ATOM 648 O O . ARG A 1 88 ? -5.344 2.221 1.881 1 94.69 88 ARG A O 1
ATOM 655 N N . VAL A 1 89 ? -6.605 0.742 0.844 1 96.56 89 VAL A N 1
ATOM 656 C CA . VAL A 1 89 ? -6.188 -0.408 1.638 1 96.56 89 VAL A CA 1
ATOM 657 C C . VAL A 1 89 ? -6.16 -1.658 0.762 1 96.56 89 VAL A C 1
ATOM 659 O O . VAL A 1 89 ? -7.086 -1.902 -0.013 1 96.56 89 VAL A O 1
ATOM 662 N N . ILE A 1 90 ? -5.09 -2.383 0.82 1 96.38 90 ILE A N 1
ATOM 663 C CA . ILE A 1 90 ? -5.027 -3.693 0.181 1 96.38 90 ILE A CA 1
ATOM 664 C C . ILE A 1 90 ? -5.801 -4.711 1.015 1 96.38 90 ILE A C 1
ATOM 666 O O . ILE A 1 90 ? -5.484 -4.93 2.188 1 96.38 90 ILE A O 1
ATOM 670 N N . LEU A 1 91 ? -6.789 -5.32 0.425 1 98.06 91 LEU A N 1
ATOM 671 C CA . LEU A 1 91 ? -7.648 -6.273 1.121 1 98.06 91 LEU A CA 1
ATOM 672 C C . LEU A 1 91 ? -7.031 -7.668 1.112 1 98.06 91 LEU A C 1
ATOM 674 O O . LEU A 1 91 ? -7.152 -8.414 2.088 1 98.06 91 LEU A O 1
ATOM 678 N N . MET A 1 92 ? -6.406 -7.977 -0.009 1 96.06 92 MET A N 1
ATOM 679 C CA . MET A 1 92 ? -5.863 -9.312 -0.213 1 96.06 92 MET A CA 1
ATOM 680 C C . MET A 1 92 ? -4.598 -9.266 -1.062 1 96.06 92 MET A C 1
ATOM 682 O O . MET A 1 92 ? -4.566 -8.594 -2.096 1 96.06 92 MET A O 1
ATOM 686 N N . SER A 1 93 ? -3.59 -9.93 -0.595 1 91.88 93 SER A N 1
ATOM 687 C CA . SER A 1 93 ? -2.346 -10.125 -1.334 1 91.88 93 SER A CA 1
ATOM 688 C C . SER A 1 93 ? -1.661 -11.422 -0.938 1 91.88 93 SER A C 1
ATOM 690 O O . SER A 1 93 ? -1.467 -11.695 0.249 1 91.88 93 SER A O 1
ATOM 692 N N . ASP A 1 94 ? -1.384 -12.281 -1.926 1 84.94 94 ASP A N 1
ATOM 693 C CA . ASP A 1 94 ? -0.586 -13.492 -1.753 1 84.94 94 ASP A CA 1
ATOM 694 C C . ASP A 1 94 ? -1.219 -14.422 -0.721 1 84.94 94 ASP A C 1
ATOM 696 O O . ASP A 1 94 ? -0.529 -14.938 0.158 1 84.94 94 ASP A O 1
ATOM 700 N N . ALA A 1 95 ? -2.477 -14.602 -0.772 1 88.19 95 ALA A N 1
ATOM 701 C CA . ALA A 1 95 ? -3.168 -15.438 0.203 1 88.19 95 ALA A CA 1
ATOM 702 C C . ALA A 1 95 ? -3.541 -16.797 -0.402 1 88.19 95 ALA A C 1
ATOM 704 O O . ALA A 1 95 ? -3.732 -16.906 -1.615 1 88.19 95 ALA A O 1
ATOM 705 N N . GLY A 1 96 ? -3.623 -17.891 0.48 1 88.88 96 GLY A N 1
ATOM 706 C CA . GLY A 1 96 ? -4.227 -19.172 0.136 1 88.88 96 GLY A CA 1
ATOM 707 C C . GLY A 1 96 ? -3.248 -20.141 -0.492 1 88.88 96 GLY A C 1
ATOM 708 O O . GLY A 1 96 ? -3.502 -21.344 -0.53 1 88.88 96 GLY A O 1
ATOM 709 N N . GLY A 1 97 ? -2.166 -19.641 -1.041 1 84.94 97 GLY A N 1
ATOM 710 C CA . GLY A 1 97 ? -1.247 -20.547 -1.722 1 84.94 97 GLY A CA 1
ATOM 711 C C . GLY A 1 97 ? -1.8 -21.094 -3.025 1 84.94 97 GLY A C 1
ATOM 712 O O . GLY A 1 97 ? -2.402 -20.344 -3.807 1 84.94 97 GLY A O 1
ATOM 713 N N . ASP A 1 98 ? -1.588 -22.422 -3.262 1 87.25 98 ASP A N 1
ATOM 714 C CA . ASP A 1 98 ? -1.967 -23.031 -4.531 1 87.25 98 ASP A CA 1
ATOM 715 C C . ASP A 1 98 ? -3.299 -23.766 -4.414 1 87.25 98 ASP A C 1
ATOM 717 O O . ASP A 1 98 ? -3.682 -24.531 -5.312 1 87.25 98 ASP A O 1
ATOM 721 N N . ASN A 1 99 ? -3.986 -23.641 -3.307 1 90.75 99 ASN A N 1
ATOM 722 C CA . ASN A 1 99 ? -5.281 -24.281 -3.123 1 90.75 99 ASN A CA 1
ATOM 723 C C . ASN A 1 99 ? -6.41 -23.469 -3.748 1 90.75 99 ASN A C 1
ATOM 725 O O . ASN A 1 99 ? -6.898 -22.516 -3.145 1 90.75 99 ASN A O 1
ATOM 729 N N . GLY A 1 100 ? -6.84 -23.906 -4.875 1 95.06 100 GLY A N 1
ATOM 730 C CA . GLY A 1 100 ? -7.914 -23.203 -5.574 1 95.06 100 GLY A CA 1
ATOM 731 C C . GLY A 1 100 ? -9.133 -22.969 -4.707 1 95.06 100 GLY A C 1
ATOM 732 O O . GLY A 1 100 ? -9.391 -23.719 -3.766 1 95.06 100 GLY A O 1
ATOM 733 N N . ILE A 1 101 ? -9.828 -21.906 -4.977 1 96.44 101 ILE A N 1
ATOM 734 C CA . ILE A 1 101 ? -11.062 -21.594 -4.254 1 96.44 101 ILE A CA 1
ATOM 735 C C . ILE A 1 101 ? -12.234 -21.562 -5.23 1 96.44 101 ILE A C 1
ATOM 737 O O . ILE A 1 101 ? -12.078 -21.141 -6.383 1 96.44 101 ILE A O 1
ATOM 741 N N . THR A 1 102 ? -13.375 -22.047 -4.758 1 97.56 102 THR A N 1
ATOM 742 C CA . THR A 1 102 ? -14.594 -22.109 -5.555 1 97.56 102 THR A CA 1
ATOM 743 C C . THR A 1 102 ? -15.773 -21.5 -4.785 1 97.56 102 THR A C 1
ATOM 745 O O . THR A 1 102 ? -16.203 -22.062 -3.777 1 97.56 102 THR A O 1
ATOM 748 N N . ASN A 1 103 ? -16.234 -20.391 -5.281 1 98.25 103 ASN A N 1
ATOM 749 C CA . ASN A 1 103 ? -17.453 -19.75 -4.809 1 98.25 103 ASN A CA 1
ATOM 750 C C . ASN A 1 103 ? -17.375 -19.438 -3.32 1 98.25 103 ASN A C 1
ATOM 752 O O . ASN A 1 103 ? -18.328 -19.688 -2.576 1 98.25 103 ASN A O 1
ATOM 756 N N . VAL A 1 104 ? -16.297 -18.938 -2.865 1 98.25 104 VAL A N 1
ATOM 757 C CA . VAL A 1 104 ? -16.156 -18.547 -1.465 1 98.25 104 VAL A CA 1
ATOM 758 C C . VAL A 1 104 ? -16.609 -17.109 -1.284 1 98.25 104 VAL A C 1
ATOM 760 O O . VAL A 1 104 ? -16.438 -16.281 -2.184 1 98.25 104 VAL A O 1
ATOM 763 N N . THR A 1 105 ? -17.266 -16.859 -0.219 1 98.81 105 THR A N 1
ATOM 764 C CA . THR A 1 105 ? -17.641 -15.508 0.171 1 98.81 105 THR A CA 1
ATOM 765 C C . THR A 1 105 ? -16.766 -15.016 1.317 1 98.81 105 THR A C 1
ATOM 767 O O . THR A 1 105 ? -16.766 -15.602 2.404 1 98.81 105 THR A O 1
ATOM 770 N N . ILE A 1 106 ? -16 -13.961 1.081 1 98.69 106 ILE A N 1
ATOM 771 C CA . ILE A 1 106 ? -15.062 -13.414 2.053 1 98.69 106 ILE A CA 1
ATOM 772 C C . ILE A 1 106 ? -15.508 -12.016 2.482 1 98.69 106 ILE A C 1
ATOM 774 O O . ILE A 1 106 ? -15.82 -11.172 1.641 1 98.69 106 ILE A O 1
ATOM 778 N N . THR A 1 107 ? -15.562 -11.805 3.773 1 98.88 107 THR A N 1
ATOM 779 C CA . THR A 1 107 ? -15.781 -10.469 4.32 1 98.88 107 THR A CA 1
ATOM 780 C C . THR A 1 107 ? -14.508 -9.945 4.984 1 98.88 107 THR A C 1
ATOM 782 O O . THR A 1 107 ? -13.961 -10.578 5.883 1 98.88 107 THR A O 1
ATOM 785 N N . PHE A 1 108 ? -14.023 -8.836 4.531 1 98.88 108 PHE A N 1
ATOM 786 C CA . PHE A 1 108 ? -12.914 -8.172 5.199 1 98.88 108 PHE A CA 1
ATOM 787 C C . PHE A 1 108 ? -13.414 -7.258 6.309 1 98.88 108 PHE A C 1
ATOM 789 O O . PHE A 1 108 ? -14.258 -6.391 6.07 1 98.88 108 PHE A O 1
ATOM 796 N N . ASP A 1 109 ? -12.938 -7.426 7.438 1 98.88 109 ASP A N 1
ATOM 797 C CA . ASP A 1 109 ? -13.344 -6.766 8.68 1 98.88 109 ASP A CA 1
ATOM 798 C C . ASP A 1 109 ? -12.164 -6.613 9.633 1 98.88 109 ASP A C 1
ATOM 800 O O . ASP A 1 109 ? -11.547 -7.602 10.031 1 98.88 109 ASP A O 1
ATOM 804 N N . ASP A 1 110 ? -11.922 -5.355 10.023 1 98.5 110 ASP A N 1
ATOM 805 C CA . ASP A 1 110 ? -10.812 -5.109 10.938 1 98.5 110 ASP A CA 1
ATOM 806 C C . ASP A 1 110 ? -10.992 -5.895 12.234 1 98.5 110 ASP A C 1
ATOM 808 O O . ASP A 1 110 ? -10.008 -6.188 12.93 1 98.5 110 ASP A O 1
ATOM 812 N N . ASN A 1 111 ? -12.18 -6.293 12.57 1 98.31 111 ASN A N 1
ATOM 813 C CA . ASN A 1 111 ? -12.469 -6.965 13.836 1 98.31 111 ASN A CA 1
ATOM 814 C C . ASN A 1 111 ? -12.422 -8.484 13.688 1 98.31 111 ASN A C 1
ATOM 816 O O . ASN A 1 111 ? -12.664 -9.219 14.648 1 98.31 111 ASN A O 1
ATOM 820 N N . ALA A 1 112 ? -12.188 -8.961 12.438 1 98.31 112 ALA A N 1
ATOM 821 C CA . ALA A 1 112 ? -12.094 -10.406 12.25 1 98.31 112 ALA A CA 1
ATOM 822 C C . ALA A 1 112 ? -10.938 -10.992 13.055 1 98.31 112 ALA A C 1
ATOM 824 O O . ALA A 1 112 ? -9.977 -10.289 13.375 1 98.31 112 ALA A O 1
ATOM 825 N N . PRO A 1 113 ? -11.008 -12.188 13.445 1 96.12 113 PRO A N 1
ATOM 826 C CA . PRO A 1 113 ? -10.023 -12.781 14.352 1 96.12 113 PRO A CA 1
ATOM 827 C C . PRO A 1 113 ? -8.672 -13.016 13.672 1 96.12 113 PRO A C 1
ATOM 829 O O . PRO A 1 113 ? -7.652 -13.156 14.359 1 96.12 113 PRO A O 1
ATOM 832 N N . SER A 1 114 ? -8.625 -13.156 12.312 1 95.12 114 SER A N 1
ATOM 833 C CA . SER A 1 114 ? -7.379 -13.461 11.617 1 95.12 114 SER A CA 1
ATOM 834 C C . SER A 1 114 ? -7.387 -12.898 10.195 1 95.12 114 SER A C 1
ATOM 836 O O . SER A 1 114 ? -8.438 -12.516 9.68 1 95.12 114 SER A O 1
ATOM 838 N N . THR A 1 115 ? -6.215 -12.828 9.672 1 94.25 115 THR A N 1
ATOM 839 C CA . THR A 1 115 ? -6.086 -12.547 8.242 1 94.25 115 THR A CA 1
ATOM 840 C C . THR A 1 115 ? -6.305 -13.812 7.426 1 94.25 115 THR A C 1
ATOM 842 O O . THR A 1 115 ? -6.406 -14.914 7.98 1 94.25 115 THR A O 1
ATOM 845 N N . LEU A 1 116 ? -6.426 -13.656 6.113 1 93.81 116 LEU A N 1
ATOM 846 C CA . LEU A 1 116 ? -6.418 -14.82 5.23 1 93.81 116 LEU A CA 1
ATOM 847 C C . LEU A 1 116 ? -5.125 -15.609 5.383 1 93.81 116 LEU A C 1
ATOM 849 O O . LEU A 1 116 ? -4.055 -15.023 5.582 1 93.81 116 LEU A O 1
ATOM 853 N N . PRO A 1 117 ? -5.227 -16.875 5.242 1 88.25 117 PRO A N 1
ATOM 854 C CA . PRO A 1 117 ? -3.994 -17.656 5.355 1 88.25 117 PRO A CA 1
ATOM 855 C C . PRO A 1 117 ? -3.076 -17.5 4.148 1 88.25 117 PRO A C 1
ATOM 857 O O . PRO A 1 117 ? -3.555 -17.375 3.016 1 88.25 117 PRO A O 1
ATOM 860 N N . ASN A 1 118 ? -1.836 -17.5 4.426 1 82.5 118 ASN A N 1
ATOM 861 C CA . ASN A 1 118 ? -0.867 -17.484 3.334 1 82.5 118 ASN A CA 1
ATOM 862 C C . ASN A 1 118 ? -0.856 -18.797 2.572 1 82.5 118 ASN A C 1
ATOM 864 O O . ASN A 1 118 ? -0.708 -18.812 1.349 1 82.5 118 ASN A O 1
ATOM 868 N N . GLU A 1 119 ? -1.005 -19.859 3.41 1 83.38 119 GLU A N 1
ATOM 869 C CA . GLU A 1 119 ? -1.078 -21.203 2.848 1 83.38 119 GLU A CA 1
ATOM 870 C C . GLU A 1 119 ? -2.283 -21.969 3.391 1 83.38 119 GLU A C 1
ATOM 872 O O . GLU A 1 119 ? -2.662 -21.797 4.551 1 83.38 119 GLU A O 1
ATOM 877 N N . GLY A 1 120 ? -2.891 -22.75 2.514 1 86.75 120 GLY A N 1
ATOM 878 C CA . GLY A 1 120 ? -4.043 -23.547 2.914 1 86.75 120 GLY A CA 1
ATOM 879 C C . GLY A 1 120 ? -5.332 -23.109 2.24 1 86.75 120 GLY A C 1
ATOM 880 O O . GLY A 1 120 ? -5.355 -22.094 1.537 1 86.75 120 GLY A O 1
ATOM 881 N N . GLN A 1 121 ? -6.387 -23.828 2.523 1 92.06 121 GLN A N 1
ATOM 882 C CA . GLN A 1 121 ? -7.672 -23.609 1.867 1 92.06 121 GLN A CA 1
ATOM 883 C C . GLN A 1 121 ? -8.383 -22.391 2.443 1 92.06 121 GLN A C 1
ATOM 885 O O . GLN A 1 121 ? -8.547 -22.281 3.66 1 92.06 121 GLN A O 1
ATOM 890 N N . ILE A 1 122 ? -8.68 -21.469 1.622 1 95.62 122 ILE A N 1
ATOM 891 C CA . ILE A 1 122 ? -9.508 -20.344 2.039 1 95.62 122 ILE A CA 1
ATOM 892 C C . ILE A 1 122 ? -10.977 -20.75 2.008 1 95.62 122 ILE A C 1
ATOM 894 O O . ILE A 1 122 ? -11.469 -21.266 1.001 1 95.62 122 ILE A O 1
ATOM 898 N N . MET A 1 123 ? -11.656 -20.594 3.1 1 96.56 123 MET A N 1
ATOM 899 C CA . MET A 1 123 ? -13.094 -20.828 3.209 1 96.56 123 MET A CA 1
ATOM 900 C C . MET A 1 123 ? -13.844 -19.5 3.377 1 96.56 123 MET A C 1
ATOM 902 O O . MET A 1 123 ? -13.234 -18.469 3.67 1 96.56 123 MET A O 1
ATOM 906 N N . SER A 1 124 ? -15.164 -19.609 3.137 1 98.38 124 SER A N 1
ATOM 907 C CA . SER A 1 124 ? -16 -18.438 3.408 1 98.38 124 SER A CA 1
ATOM 908 C C . SER A 1 124 ? -15.875 -18 4.863 1 98.38 124 SER A C 1
ATOM 910 O O . SER A 1 124 ? -15.805 -18.828 5.766 1 98.38 124 SER A O 1
ATOM 912 N N . GLY A 1 125 ? -15.828 -16.719 5.047 1 98.19 125 GLY A N 1
ATOM 913 C CA . GLY A 1 125 ? -15.688 -16.188 6.395 1 98.19 125 GLY A CA 1
ATOM 914 C C . GLY A 1 125 ? -15.188 -14.766 6.434 1 98.19 125 GLY A C 1
ATOM 915 O O . GLY A 1 125 ? -15.148 -14.086 5.402 1 98.19 125 GLY A O 1
ATOM 916 N N . ALA A 1 126 ? -14.953 -14.297 7.617 1 98.5 126 ALA A N 1
ATOM 917 C CA . ALA A 1 126 ? -14.453 -12.945 7.844 1 98.5 126 ALA A CA 1
ATOM 918 C C . ALA A 1 126 ? -12.953 -12.953 8.156 1 98.5 126 ALA A C 1
ATOM 920 O O . ALA A 1 126 ? -12.477 -13.82 8.898 1 98.5 126 ALA A O 1
ATOM 921 N N . PHE A 1 127 ? -12.281 -12.094 7.578 1 98.19 127 PHE A N 1
ATOM 922 C CA . PHE A 1 127 ? -10.836 -11.984 7.738 1 98.19 127 PHE A CA 1
ATOM 923 C C . PHE A 1 127 ? -10.406 -10.523 7.793 1 98.19 127 PHE A C 1
ATOM 925 O O . PHE A 1 127 ? -11.086 -9.648 7.254 1 98.19 127 PHE A O 1
ATOM 932 N N . LYS A 1 128 ? -9.297 -10.273 8.453 1 97.5 128 LYS A N 1
ATOM 933 C CA . LYS A 1 128 ? -8.641 -8.977 8.328 1 97.5 128 LYS A CA 1
ATOM 934 C C . LYS A 1 128 ? -7.988 -8.812 6.957 1 97.5 128 LYS A C 1
ATOM 936 O O . LYS A 1 128 ? -7.629 -9.805 6.32 1 97.5 128 LYS A O 1
ATOM 941 N N . PRO A 1 129 ? -7.867 -7.559 6.473 1 96.56 129 PRO A N 1
ATOM 942 C CA . PRO A 1 129 ? -7.059 -7.371 5.266 1 96.56 129 PRO A CA 1
ATOM 943 C C . PRO A 1 129 ? -5.66 -7.977 5.391 1 96.56 129 PRO A C 1
ATOM 945 O O . PRO A 1 129 ? -5.113 -8.047 6.496 1 96.56 129 PRO A O 1
ATOM 948 N N . THR A 1 130 ? -5.133 -8.406 4.258 1 91.38 130 THR A N 1
ATOM 949 C CA . THR A 1 130 ? -3.783 -8.953 4.242 1 91.38 130 THR A CA 1
ATOM 950 C C . THR A 1 130 ? -2.793 -7.93 3.688 1 91.38 130 THR A C 1
ATOM 952 O O . THR A 1 130 ? -2.982 -7.41 2.588 1 91.38 130 THR A O 1
ATOM 955 N N . ASP A 1 131 ? -1.854 -7.652 4.488 1 89 131 ASP A N 1
ATOM 956 C CA . ASP A 1 131 ? -0.762 -6.797 4.027 1 89 131 ASP A CA 1
ATOM 957 C C . ASP A 1 131 ? 0.362 -7.625 3.412 1 89 131 ASP A C 1
ATOM 959 O O . ASP A 1 131 ? 0.748 -8.664 3.957 1 89 131 ASP A O 1
ATOM 963 N N . PRO A 1 132 ? 0.841 -7.172 2.25 1 89 132 PRO A N 1
ATOM 964 C CA . PRO A 1 132 ? 1.942 -7.938 1.658 1 89 132 PRO A CA 1
ATOM 965 C C . PRO A 1 132 ? 3.201 -7.922 2.521 1 89 132 PRO A C 1
ATOM 967 O O . PRO A 1 132 ? 4.109 -8.734 2.311 1 89 132 PRO A O 1
ATOM 970 N N . PHE A 1 133 ? 3.281 -7.047 3.422 1 94.56 133 PHE A N 1
ATOM 971 C CA . PHE A 1 133 ? 4.41 -6.949 4.34 1 94.56 133 PHE A CA 1
ATOM 972 C C . PHE A 1 133 ? 4.012 -7.398 5.738 1 94.56 133 PHE A C 1
ATOM 974 O O . PHE A 1 133 ? 3.189 -6.754 6.395 1 94.56 133 PHE A O 1
ATOM 981 N N . PRO A 1 134 ? 4.598 -8.547 6.172 1 92.25 134 PRO A N 1
ATOM 982 C CA . PRO A 1 134 ? 4.211 -9.031 7.496 1 92.25 134 PRO A CA 1
ATOM 983 C C . PRO A 1 134 ? 4.703 -8.133 8.625 1 92.25 134 PRO A C 1
ATOM 985 O O . PRO A 1 134 ? 5.633 -7.344 8.43 1 92.25 134 PRO A O 1
ATOM 988 N N . PRO A 1 135 ? 4.043 -8.266 9.758 1 92.81 135 PRO A N 1
ATOM 989 C CA . PRO A 1 135 ? 4.594 -7.555 10.914 1 92.81 135 PRO A CA 1
ATOM 990 C C . PRO A 1 135 ? 6.086 -7.812 11.109 1 92.81 135 PRO A C 1
ATOM 992 O O . PRO A 1 135 ? 6.586 -8.875 10.734 1 92.81 135 PRO A O 1
ATOM 995 N N . PRO A 1 136 ? 6.832 -6.707 11.672 1 96.25 136 PRO A N 1
ATOM 996 C CA . PRO A 1 136 ? 6.305 -5.52 12.352 1 96.25 136 PRO A CA 1
ATOM 997 C C . PRO A 1 136 ? 5.992 -4.379 11.391 1 96.25 136 PRO A C 1
ATOM 999 O O . PRO A 1 136 ? 5.719 -3.256 11.82 1 96.25 136 PRO A O 1
ATOM 1002 N N . ALA A 1 137 ? 6.047 -4.59 10.047 1 96.38 137 ALA A N 1
ATOM 1003 C CA . ALA A 1 137 ? 5.555 -3.549 9.148 1 96.38 137 ALA A CA 1
ATOM 1004 C C . ALA A 1 137 ? 4.141 -3.119 9.523 1 96.38 137 ALA A C 1
ATOM 1006 O O . ALA A 1 137 ? 3.303 -3.955 9.875 1 96.38 137 ALA A O 1
ATOM 1007 N N . PRO A 1 138 ? 3.887 -1.804 9.5 1 94.25 138 PRO A N 1
ATOM 1008 C CA . PRO A 1 138 ? 2.518 -1.382 9.805 1 94.25 138 PRO A CA 1
ATOM 1009 C C . PRO A 1 138 ? 1.481 -2.035 8.891 1 94.25 138 PRO A C 1
ATOM 1011 O O . PRO A 1 138 ? 1.681 -2.104 7.676 1 94.25 138 PRO A O 1
ATOM 1014 N N . GLN A 1 139 ? 0.427 -2.525 9.508 1 91.94 139 GLN A N 1
ATOM 1015 C CA . GLN A 1 139 ? -0.628 -3.209 8.766 1 91.94 139 GLN A CA 1
ATOM 1016 C C . GLN A 1 139 ? -1.736 -2.24 8.367 1 91.94 139 GLN A C 1
ATOM 1018 O O . GLN A 1 139 ? -2.307 -1.557 9.219 1 91.94 139 GLN A O 1
ATOM 1023 N N . GLU A 1 140 ? -1.963 -2.152 7.066 1 90.94 140 GLU A N 1
ATOM 1024 C CA . GLU A 1 140 ? -3.068 -1.311 6.613 1 90.94 140 GLU A CA 1
ATOM 1025 C C . GLU A 1 140 ? -4.414 -1.984 6.867 1 90.94 140 GLU A C 1
ATOM 1027 O O . GLU A 1 140 ? -4.59 -3.168 6.566 1 90.94 140 GLU A O 1
ATOM 1032 N N . MET A 1 141 ? -5.305 -1.269 7.48 1 96.25 141 MET A N 1
ATOM 1033 C CA . MET A 1 141 ? -6.625 -1.757 7.859 1 96.25 141 MET A CA 1
ATOM 1034 C C . MET A 1 141 ? -7.723 -0.869 7.277 1 96.25 141 MET A C 1
ATOM 1036 O O . MET A 1 141 ? -7.441 0.225 6.785 1 96.25 141 MET A O 1
ATOM 1040 N N . LEU A 1 142 ? -8.945 -1.348 7.328 1 98.56 142 LEU A N 1
ATOM 1041 C CA . LEU A 1 142 ? -10.086 -0.614 6.785 1 98.56 142 LEU A CA 1
ATOM 1042 C C . LEU A 1 142 ? -10.336 0.667 7.574 1 98.56 142 LEU A C 1
ATOM 1044 O O . LEU A 1 142 ? -11.008 1.581 7.09 1 98.56 142 LEU A O 1
ATOM 1048 N N . SER A 1 143 ? -9.742 0.78 8.719 1 97.75 143 SER A N 1
ATOM 1049 C CA . SER A 1 143 ? -9.906 1.961 9.555 1 97.75 143 SER A CA 1
ATOM 1050 C C . SER A 1 143 ? -9.227 3.18 8.938 1 97.75 143 SER A C 1
ATOM 1052 O O . SER A 1 143 ? -9.406 4.301 9.414 1 97.75 143 SER A O 1
ATOM 1054 N N . VAL A 1 144 ? -8.445 2.982 7.867 1 95.69 144 VAL A N 1
ATOM 1055 C CA . VAL A 1 144 ? -7.848 4.102 7.145 1 95.69 144 VAL A CA 1
ATOM 1056 C C . VAL A 1 144 ? -8.945 5.027 6.629 1 95.69 144 VAL A C 1
ATOM 1058 O O . VAL A 1 144 ? -8.695 6.207 6.367 1 95.69 144 VAL A O 1
ATOM 1061 N N . PHE A 1 145 ? -10.172 4.543 6.527 1 98.12 145 PHE A N 1
ATOM 1062 C CA . PHE A 1 145 ? -11.281 5.316 5.996 1 98.12 145 PHE A CA 1
ATOM 1063 C C . PHE A 1 145 ? -12.016 6.055 7.113 1 98.12 145 PHE A C 1
ATOM 1065 O O . PHE A 1 145 ? -12.883 6.887 6.852 1 98.12 145 PHE A O 1
ATOM 1072 N N . ASN A 1 146 ? -11.703 5.777 8.391 1 97.81 146 ASN A N 1
ATOM 1073 C CA . ASN A 1 146 ? -12.406 6.379 9.516 1 97.81 146 ASN A CA 1
ATOM 1074 C C . ASN A 1 146 ? -12.305 7.902 9.484 1 97.81 146 ASN A C 1
ATOM 1076 O O . ASN A 1 146 ? -11.305 8.453 9.031 1 97.81 146 ASN A O 1
ATOM 1080 N N . SER A 1 147 ? -13.359 8.531 9.883 1 96.94 147 SER A N 1
ATOM 1081 C CA . SER A 1 147 ? -13.461 9.977 10.078 1 96.94 147 SER A CA 1
ATOM 1082 C C . SER A 1 147 ? -13.445 10.719 8.742 1 96.94 147 SER A C 1
ATOM 1084 O O . SER A 1 147 ? -13.141 11.906 8.688 1 96.94 147 SER A O 1
ATOM 1086 N N . THR A 1 148 ? -13.672 10.008 7.652 1 97.5 148 THR A N 1
ATOM 1087 C CA . THR A 1 148 ? -13.773 10.648 6.34 1 97.5 148 THR A CA 1
ATOM 1088 C C . THR A 1 148 ? -15.211 10.602 5.828 1 97.5 148 THR A C 1
ATOM 1090 O O . THR A 1 148 ? -16.062 9.906 6.395 1 97.5 148 THR A O 1
ATOM 1093 N N . ASN A 1 149 ? -15.477 11.391 4.812 1 97.81 149 ASN A N 1
ATOM 1094 C CA . ASN A 1 149 ? -16.766 11.391 4.133 1 97.81 149 ASN A CA 1
ATOM 1095 C C . ASN A 1 149 ? -16.984 10.117 3.328 1 97.81 149 ASN A C 1
ATOM 1097 O O . ASN A 1 149 ? -16.172 9.773 2.463 1 97.81 149 ASN A O 1
ATOM 1101 N N . PRO A 1 150 ? -18 9.391 3.607 1 98.38 150 PRO A N 1
ATOM 1102 C CA . PRO A 1 150 ? -18.25 8.117 2.924 1 98.38 150 PRO A CA 1
ATOM 1103 C C . PRO A 1 150 ? -18.75 8.305 1.49 1 98.38 150 PRO A C 1
ATOM 1105 O O . PRO A 1 150 ? -18.734 7.352 0.704 1 98.38 150 PRO A O 1
ATOM 1108 N N . ASN A 1 151 ? -19.312 9.484 1.183 1 98.81 151 ASN A N 1
ATOM 1109 C CA . ASN A 1 151 ? -20.016 9.664 -0.087 1 98.81 151 ASN A CA 1
ATOM 1110 C C . ASN A 1 151 ? -19.031 9.852 -1.241 1 98.81 151 ASN A C 1
ATOM 1112 O O . ASN A 1 151 ? -18.031 10.562 -1.104 1 98.81 151 ASN A O 1
ATOM 1116 N N . GLY A 1 152 ? -19.281 9.227 -2.324 1 98.81 152 GLY A N 1
ATOM 1117 C CA . GLY A 1 152 ? -18.453 9.273 -3.52 1 98.81 152 GLY A CA 1
ATOM 1118 C C . GLY A 1 152 ? -18.234 7.902 -4.141 1 98.81 152 GLY A C 1
ATOM 1119 O O . GLY A 1 152 ? -19 6.965 -3.875 1 98.81 152 GLY A O 1
ATOM 1120 N N . ILE A 1 153 ? -17.297 7.824 -4.98 1 98.88 153 ILE A N 1
ATOM 1121 C CA . ILE A 1 153 ? -17.031 6.594 -5.715 1 98.88 153 ILE A CA 1
ATOM 1122 C C . ILE A 1 153 ? -16.031 5.742 -4.953 1 98.88 153 ILE A C 1
ATOM 1124 O O . ILE A 1 153 ? -14.938 6.215 -4.621 1 98.88 153 ILE A O 1
ATOM 1128 N N . TRP A 1 154 ? -16.438 4.57 -4.613 1 98.94 154 TRP A N 1
ATOM 1129 C CA . TRP A 1 154 ? -15.555 3.543 -4.074 1 98.94 154 TRP A CA 1
ATOM 1130 C C . TRP A 1 154 ? -15.141 2.561 -5.168 1 98.94 154 TRP A C 1
ATOM 1132 O O . TRP A 1 154 ? -15.984 2.037 -5.895 1 98.94 154 TRP A O 1
ATOM 1142 N N . SER A 1 155 ? -13.844 2.301 -5.254 1 98.94 155 SER A N 1
ATOM 1143 C CA . SER A 1 155 ? -13.32 1.512 -6.363 1 98.94 155 SER A CA 1
ATOM 1144 C C . SER A 1 155 ? -12.594 0.266 -5.859 1 98.94 155 SER A C 1
ATOM 1146 O O . SER A 1 155 ? -11.727 0.354 -4.988 1 98.94 155 SER A O 1
ATOM 1148 N N . LEU A 1 156 ? -12.953 -0.849 -6.383 1 98.94 156 LEU A N 1
ATOM 1149 C CA . LEU A 1 156 ? -12.266 -2.111 -6.133 1 98.94 156 LEU A CA 1
ATOM 1150 C C . LEU A 1 156 ? -11.398 -2.502 -7.324 1 98.94 156 LEU A C 1
ATOM 1152 O O . LEU A 1 156 ? -11.891 -2.635 -8.445 1 98.94 156 LEU A O 1
ATOM 1156 N N . PHE A 1 157 ? -10.141 -2.648 -7.125 1 98.88 157 PHE A N 1
ATOM 1157 C CA . PHE A 1 157 ? -9.18 -3.076 -8.133 1 98.88 157 PHE A CA 1
ATOM 1158 C C . PHE A 1 157 ? -8.734 -4.512 -7.883 1 98.88 157 PHE A C 1
ATOM 1160 O O . PHE A 1 157 ? -8.227 -4.828 -6.801 1 98.88 157 PHE A O 1
ATOM 1167 N N . VAL A 1 158 ? -8.938 -5.371 -8.82 1 98.81 158 VAL A N 1
ATOM 1168 C CA . VAL A 1 158 ? -8.547 -6.773 -8.719 1 98.81 158 VAL A CA 1
ATOM 1169 C C . VAL A 1 158 ? -7.523 -7.098 -9.805 1 98.81 158 VAL A C 1
ATOM 1171 O O . VAL A 1 158 ? -7.738 -6.789 -10.984 1 98.81 158 VAL A O 1
ATOM 1174 N N . VAL A 1 159 ? -6.41 -7.668 -9.406 1 97.06 159 VAL A N 1
ATOM 1175 C CA . VAL A 1 159 ? -5.344 -7.984 -10.352 1 97.06 159 VAL A CA 1
ATOM 1176 C C . VAL A 1 159 ? -4.859 -9.414 -10.125 1 97.06 159 VAL A C 1
ATOM 1178 O O . VAL A 1 159 ? -4.699 -9.852 -8.977 1 97.06 159 VAL A O 1
ATOM 1181 N N . ASP A 1 160 ? -4.684 -10.148 -11.148 1 95.5 160 ASP A N 1
ATOM 1182 C CA . ASP A 1 160 ? -3.914 -11.391 -11.18 1 95.5 160 ASP A CA 1
ATOM 1183 C C . ASP A 1 160 ? -2.457 -11.125 -11.555 1 95.5 160 ASP A C 1
ATOM 1185 O O . ASP A 1 160 ? -2.16 -10.773 -12.695 1 95.5 160 ASP A O 1
ATOM 1189 N N . ASN A 1 161 ? -1.514 -11.367 -10.617 1 88.31 161 ASN A N 1
ATOM 1190 C CA . ASN A 1 161 ? -0.166 -10.867 -10.867 1 88.31 161 ASN A CA 1
ATOM 1191 C C . ASN A 1 161 ? 0.772 -11.984 -11.312 1 88.31 161 ASN A C 1
ATOM 1193 O O . ASN A 1 161 ? 1.973 -11.766 -11.484 1 88.31 161 ASN A O 1
ATOM 1197 N N . VAL A 1 162 ? 0.286 -13.172 -11.438 1 84.75 162 VAL A N 1
ATOM 1198 C CA . VAL A 1 162 ? 1.078 -14.289 -11.93 1 84.75 162 VAL A CA 1
ATOM 1199 C C . VAL A 1 162 ? 0.329 -14.992 -13.062 1 84.75 162 VAL A C 1
ATOM 1201 O O . VAL A 1 162 ? -0.885 -15.195 -12.977 1 84.75 162 VAL A O 1
ATOM 1204 N N . GLU A 1 163 ? 0.969 -15.375 -14.094 1 87.75 163 GLU A N 1
ATOM 1205 C CA . GLU A 1 163 ? 0.365 -15.953 -15.289 1 87.75 163 GLU A CA 1
ATOM 1206 C C . GLU A 1 163 ? -0.154 -17.359 -15.023 1 87.75 163 GLU A C 1
ATOM 1208 O O . GLU A 1 163 ? 0.336 -18.047 -14.125 1 87.75 163 GLU A O 1
ATOM 1213 N N . GLY A 1 164 ? -1.227 -17.812 -15.836 1 93.12 164 GLY A N 1
ATOM 1214 C CA . GLY A 1 164 ? -1.519 -19.234 -15.93 1 93.12 164 GLY A CA 1
ATOM 1215 C C . GLY A 1 164 ? -2.84 -19.609 -15.289 1 93.12 164 GLY A C 1
ATOM 1216 O O . GLY A 1 164 ? -3.438 -20.625 -15.648 1 93.12 164 GLY A O 1
ATOM 1217 N N . ASP A 1 165 ? -3.363 -18.891 -14.305 1 95.94 165 ASP A N 1
ATOM 1218 C CA . ASP A 1 165 ? -4.59 -19.203 -13.57 1 95.94 165 ASP A CA 1
ATOM 1219 C C . ASP A 1 165 ? -5.625 -18.094 -13.734 1 95.94 165 ASP A C 1
ATOM 1221 O O . ASP A 1 165 ? -5.277 -16.953 -14.023 1 95.94 165 ASP A O 1
ATOM 1225 N N . GLN A 1 166 ? -6.812 -18.469 -13.586 1 97.69 166 GLN A N 1
ATOM 1226 C CA . GLN A 1 166 ? -7.895 -17.516 -13.781 1 97.69 166 GLN A CA 1
ATOM 1227 C C . GLN A 1 166 ? -8.984 -17.688 -12.727 1 97.69 166 GLN A C 1
ATOM 1229 O O . GLN A 1 166 ? -8.953 -18.641 -11.953 1 97.69 166 GLN A O 1
ATOM 1234 N N . GLY A 1 167 ? -9.984 -16.781 -12.719 1 98.62 167 GLY A N 1
ATOM 1235 C CA . GLY A 1 167 ? -11.078 -16.859 -11.766 1 98.62 167 GLY A CA 1
ATOM 1236 C C . GLY A 1 167 ? -12.109 -15.75 -11.953 1 98.62 167 GLY A C 1
ATOM 1237 O O . GLY A 1 167 ? -12.258 -15.219 -13.055 1 98.62 167 GLY A O 1
ATOM 1238 N N . SER A 1 168 ? -12.852 -15.578 -10.883 1 98.88 168 SER A N 1
ATOM 1239 C CA . SER A 1 168 ? -13.891 -14.555 -10.898 1 98.88 168 SER A CA 1
ATOM 1240 C C . SER A 1 168 ? -14.398 -14.258 -9.492 1 98.88 168 SER A C 1
ATOM 1242 O O . SER A 1 168 ? -14.227 -15.07 -8.586 1 98.88 168 SER A O 1
ATOM 1244 N N . ILE A 1 169 ? -14.898 -13.109 -9.367 1 98.94 169 ILE A N 1
ATOM 1245 C CA . ILE A 1 169 ? -15.828 -12.781 -8.289 1 98.94 169 ILE A CA 1
ATOM 1246 C C . ILE A 1 169 ? -17.234 -12.664 -8.852 1 98.94 169 ILE A C 1
ATOM 1248 O O . ILE A 1 169 ? -17.703 -11.562 -9.18 1 98.94 169 ILE A O 1
ATOM 1252 N N . ALA A 1 170 ? -17.922 -13.75 -8.844 1 98.88 170 ALA A N 1
ATOM 1253 C CA . ALA A 1 170 ? -19.109 -13.898 -9.68 1 98.88 170 ALA A CA 1
ATOM 1254 C C . ALA A 1 170 ? -20.297 -13.141 -9.094 1 98.88 170 ALA A C 1
ATOM 1256 O O . ALA A 1 170 ? -21.172 -12.68 -9.828 1 98.88 170 ALA A O 1
ATOM 1257 N N . GLY A 1 171 ? -20.328 -12.984 -7.832 1 98.81 171 GLY A N 1
ATOM 1258 C CA . GLY A 1 171 ? -21.438 -12.297 -7.18 1 98.81 171 GLY A CA 1
ATOM 1259 C C . GLY A 1 171 ? -21.172 -10.82 -6.941 1 98.81 171 GLY A C 1
ATOM 1260 O O . GLY A 1 171 ? -21.984 -10.133 -6.32 1 98.81 171 GLY A O 1
ATOM 1261 N N . GLY A 1 172 ? -20.016 -10.359 -7.371 1 98.88 172 GLY A N 1
ATOM 1262 C CA . GLY A 1 172 ? -19.656 -8.969 -7.125 1 98.88 172 GLY A CA 1
ATOM 1263 C C . GLY A 1 172 ? -19.203 -8.711 -5.699 1 98.88 172 GLY A C 1
ATOM 1264 O O . GLY A 1 172 ? -18.562 -9.562 -5.086 1 98.88 172 GLY A O 1
ATOM 1265 N N . TRP A 1 173 ? -19.438 -7.453 -5.25 1 98.94 173 TRP A N 1
ATOM 1266 C CA . TRP A 1 173 ? -18.938 -7.09 -3.932 1 98.94 173 TRP A CA 1
ATOM 1267 C C . TRP A 1 173 ? -19.828 -6.055 -3.271 1 98.94 173 TRP A C 1
ATOM 1269 O O . TRP A 1 173 ? -20.672 -5.438 -3.934 1 98.94 173 TRP A O 1
ATOM 1279 N N . SER A 1 174 ? -19.688 -5.953 -1.975 1 98.94 174 SER A N 1
ATOM 1280 C CA . SER A 1 174 ? -20.516 -5.055 -1.173 1 98.94 174 SER A CA 1
ATOM 1281 C C . SER A 1 174 ? -19.672 -4.277 -0.17 1 98.94 174 SER A C 1
ATOM 1283 O O . SER A 1 174 ? -18.641 -4.777 0.308 1 98.94 174 SER A O 1
ATOM 1285 N N . LEU A 1 175 ? -20.141 -3.125 0.082 1 98.88 175 LEU A N 1
ATOM 1286 C CA . LEU A 1 175 ? -19.594 -2.232 1.1 1 98.88 175 LEU A CA 1
ATOM 1287 C C . LEU A 1 175 ? -20.609 -1.989 2.207 1 98.88 175 LEU A C 1
ATOM 1289 O O . LEU A 1 175 ? -21.75 -1.601 1.936 1 98.88 175 LEU A O 1
ATOM 1293 N N . THR A 1 176 ? -20.219 -2.268 3.389 1 98.94 176 THR A N 1
ATOM 1294 C CA . THR A 1 176 ? -21 -1.867 4.547 1 98.94 176 THR A CA 1
ATOM 1295 C C . THR A 1 176 ? -20.297 -0.749 5.316 1 98.94 176 THR A C 1
ATOM 1297 O O . THR A 1 176 ? -19.156 -0.901 5.738 1 98.94 176 THR A O 1
ATOM 1300 N N . ILE A 1 177 ? -21.016 0.32 5.488 1 98.81 177 ILE A N 1
ATOM 1301 C CA . ILE A 1 177 ? -20.422 1.514 6.082 1 98.81 177 ILE A CA 1
ATOM 1302 C C . ILE A 1 177 ? -21.234 1.945 7.297 1 98.81 177 ILE A C 1
ATOM 1304 O O . ILE A 1 177 ? -22.469 2.076 7.219 1 98.81 177 ILE A O 1
ATOM 1308 N N . THR A 1 178 ? -20.641 2.092 8.375 1 98.62 178 THR A N 1
ATOM 1309 C CA . THR A 1 178 ? -21.203 2.732 9.555 1 98.62 178 THR A CA 1
ATOM 1310 C C . THR A 1 178 ? -20.656 4.148 9.719 1 98.62 178 THR A C 1
ATOM 1312 O O . THR A 1 178 ? -19.453 4.363 9.664 1 98.62 178 THR A O 1
ATOM 1315 N N . THR A 1 179 ? -21.562 5.086 9.844 1 98.12 179 THR A N 1
ATOM 1316 C CA . THR A 1 179 ? -21.188 6.477 10.078 1 98.12 179 THR A CA 1
ATOM 1317 C C . THR A 1 179 ? -21.625 6.926 11.469 1 98.12 179 THR A C 1
ATOM 1319 O O . THR A 1 179 ? -22.469 6.285 12.102 1 98.12 179 THR A O 1
ATOM 1322 N N . GLU A 1 180 ? -20.922 7.965 11.891 1 96.44 180 GLU A N 1
ATOM 1323 C CA . GLU A 1 180 ? -21.25 8.586 13.172 1 96.44 180 GLU A CA 1
ATOM 1324 C C . GLU A 1 180 ? -21.438 10.094 13.031 1 96.44 180 GLU A C 1
ATOM 1326 O O . GLU A 1 180 ? -20.688 10.742 12.297 1 96.44 180 GLU A O 1
ATOM 1331 N N . THR A 1 181 ? -22.484 10.625 13.641 1 91.75 181 THR A N 1
ATOM 1332 C CA . THR A 1 181 ? -22.75 12.047 13.789 1 91.75 181 THR A CA 1
ATOM 1333 C C . THR A 1 181 ? -22.828 12.438 15.258 1 91.75 181 THR A C 1
ATOM 1335 O O . THR A 1 181 ? -23.672 11.938 16 1 91.75 181 THR A O 1
ATOM 1338 N N . CYS A 1 182 ? -21.766 13.258 15.656 1 85.38 182 CYS A N 1
ATOM 1339 C CA . CYS A 1 182 ? -21.766 13.672 17.047 1 85.38 182 CYS A CA 1
ATOM 1340 C C . CYS A 1 182 ? -22.281 15.094 17.203 1 85.38 182 CYS A C 1
ATOM 1342 O O . CYS A 1 182 ? -21.938 15.969 16.406 1 85.38 182 CYS A O 1
ATOM 1344 N N . PHE A 1 183 ? -23.344 15.328 18.062 1 80.12 183 PHE A N 1
ATOM 1345 C CA . PHE A 1 183 ? -23.938 16.625 18.359 1 80.12 183 PHE A CA 1
ATOM 1346 C C . PHE A 1 183 ? -23.484 17.141 19.719 1 80.12 183 PHE A C 1
ATOM 1348 O O . PHE A 1 183 ? -23.375 16.375 20.672 1 80.12 183 PHE A O 1
ATOM 1355 N N . THR A 1 184 ? -22.703 18.25 19.719 1 72.19 184 THR A N 1
ATOM 1356 C CA . THR A 1 184 ? -22.438 18.891 21.016 1 72.19 184 THR A CA 1
ATOM 1357 C C . THR A 1 184 ? -23.703 19.5 21.594 1 72.19 184 THR A C 1
ATOM 1359 O O . THR A 1 184 ? -24.359 20.312 20.953 1 72.19 184 THR A O 1
ATOM 1362 N N . ARG A 1 185 ? -24.438 18.781 22.516 1 60.12 185 ARG A N 1
ATOM 1363 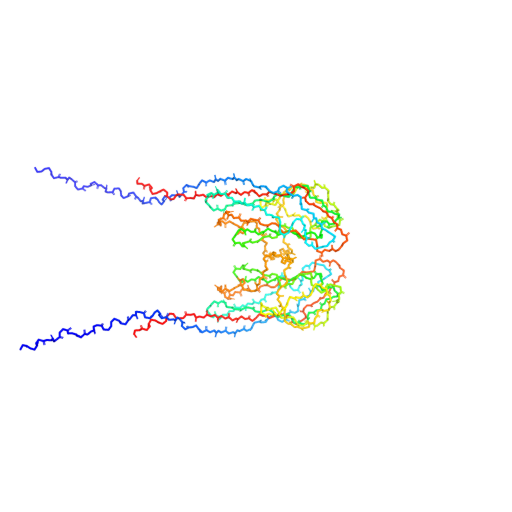C CA . ARG A 1 185 ? -25.578 19.422 23.156 1 60.12 185 ARG A CA 1
ATOM 1364 C C . ARG A 1 185 ? -25.141 20.422 24.219 1 60.12 185 ARG A C 1
ATOM 1366 O O . ARG A 1 185 ? -24.391 20.062 25.125 1 60.12 185 ARG A O 1
ATOM 1373 N N . PHE A 1 186 ? -25.172 21.734 23.906 1 55.72 186 PHE A N 1
ATOM 1374 C CA . PHE A 1 186 ? -25.016 22.719 24.953 1 55.72 186 PHE A CA 1
ATOM 1375 C C . PHE A 1 186 ? -26.234 22.734 25.875 1 55.72 186 PHE A C 1
ATOM 1377 O O . PHE A 1 186 ? -27.359 22.875 25.406 1 55.72 186 PHE A O 1
ATOM 1384 N N . GLY A 1 187 ? -26.281 21.797 26.719 1 44.16 187 GLY A N 1
ATOM 1385 C CA . GLY A 1 187 ? -27.344 22.031 27.688 1 44.16 187 GLY A CA 1
ATOM 1386 C C . GLY A 1 187 ? -27.266 23.391 28.359 1 44.16 187 GLY A C 1
ATOM 1387 O O . GLY A 1 187 ? -26.188 23.797 28.812 1 44.16 187 GLY A O 1
ATOM 1388 N N . CYS A 1 188 ? -28.312 24.156 28.031 1 40.19 188 CYS A N 1
ATOM 1389 C CA . CYS A 1 188 ? -28.562 25.203 29.016 1 40.19 188 CYS A CA 1
ATOM 1390 C C . CYS A 1 188 ? -29.109 24.609 30.312 1 40.19 188 CYS A C 1
ATOM 1392 O O . CYS A 1 188 ? -29.781 23.578 30.297 1 40.19 188 CYS A O 1
ATOM 1394 N N . MET B 1 1 ? -0.365 80.312 13.078 1 30.34 1 MET B N 1
ATOM 1395 C CA . MET B 1 1 ? -1.445 79.312 12.875 1 30.34 1 MET B CA 1
ATOM 1396 C C . MET B 1 1 ? -1.314 78.625 11.523 1 30.34 1 MET B C 1
ATOM 1398 O O . MET B 1 1 ? -1.611 79.25 10.484 1 30.34 1 MET B O 1
ATOM 1402 N N . PHE B 1 2 ? -0.144 77.875 11.281 1 36.69 2 PHE B N 1
ATOM 1403 C CA . PHE B 1 2 ? 0.217 77.062 10.125 1 36.69 2 PHE B CA 1
ATOM 1404 C C . PHE B 1 2 ? -0.824 76 9.875 1 36.69 2 PHE B C 1
ATOM 1406 O O . PHE B 1 2 ? -1.063 75.125 10.734 1 36.69 2 PHE B O 1
ATOM 1413 N N . LEU B 1 3 ? -1.97 76.25 9.18 1 39.38 3 LEU B N 1
ATOM 1414 C CA . LEU B 1 3 ? -2.969 75.25 8.734 1 39.38 3 LEU B CA 1
ATOM 1415 C C . LEU B 1 3 ? -2.34 74.188 7.848 1 39.38 3 LEU B C 1
ATOM 1417 O O . LEU B 1 3 ? -1.636 74.5 6.887 1 39.38 3 LEU B O 1
ATOM 1421 N N . CYS B 1 4 ? -1.959 73 8.367 1 43.59 4 CYS B N 1
ATOM 1422 C CA . CYS B 1 4 ? -1.617 71.812 7.652 1 43.59 4 CYS B CA 1
ATOM 1423 C C . CYS B 1 4 ? -2.561 71.562 6.477 1 43.59 4 CYS B C 1
ATOM 1425 O O . CYS B 1 4 ? -3.779 71.688 6.617 1 43.59 4 CYS B O 1
ATOM 1427 N N . ARG B 1 5 ? -2.148 71.812 5.242 1 49.56 5 ARG B N 1
ATOM 1428 C CA . ARG B 1 5 ? -2.906 71.562 4.02 1 49.56 5 ARG B CA 1
ATOM 1429 C C . ARG B 1 5 ? -3.393 70.062 3.967 1 49.56 5 ARG B C 1
ATOM 1431 O O . ARG B 1 5 ? -2.631 69.188 4.25 1 49.56 5 ARG B O 1
ATOM 1438 N N . PRO B 1 6 ? -4.68 69.688 3.971 1 49.34 6 PRO B N 1
ATOM 1439 C CA . PRO B 1 6 ? -5.297 68.375 4.043 1 49.34 6 PRO B CA 1
ATOM 1440 C C . PRO B 1 6 ? -4.82 67.438 2.928 1 49.34 6 PRO B C 1
ATOM 1442 O O . PRO B 1 6 ? -5.09 66.188 2.969 1 49.34 6 PRO B O 1
ATOM 1445 N N . GLY B 1 7 ? -4.43 67.812 1.801 1 50.81 7 GLY B N 1
ATOM 1446 C CA . GLY B 1 7 ? -4.578 66.938 0.644 1 50.81 7 GLY B CA 1
ATOM 1447 C C . GLY B 1 7 ? -3.564 65.812 0.611 1 50.81 7 GLY B C 1
ATOM 1448 O O . GLY B 1 7 ? -3.305 65.25 -0.447 1 50.81 7 GLY B O 1
ATOM 1449 N N . THR B 1 8 ? -2.684 65.625 1.58 1 53.22 8 THR B N 1
ATOM 1450 C CA . THR B 1 8 ? -1.69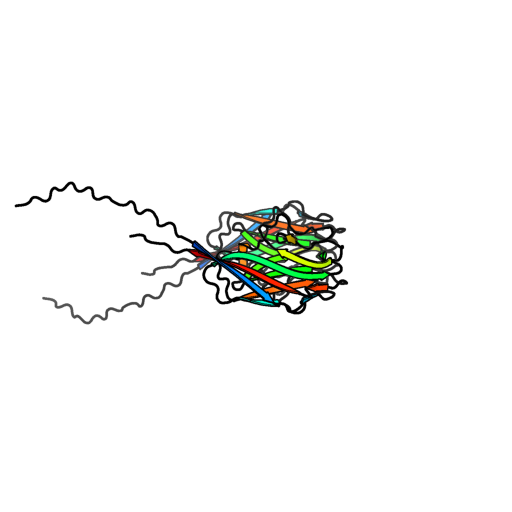7 64.625 1.212 1 53.22 8 THR B CA 1
ATOM 1451 C C . THR B 1 8 ? -2.367 63.25 0.997 1 53.22 8 THR B C 1
ATOM 1453 O O . THR B 1 8 ? -3.117 62.781 1.854 1 53.22 8 THR B O 1
ATOM 1456 N N . PRO B 1 9 ? -2.436 62.781 -0.238 1 53.88 9 PRO B N 1
ATOM 1457 C CA . PRO B 1 9 ? -3.018 61.469 -0.504 1 53.88 9 PRO B CA 1
ATOM 1458 C C . PRO B 1 9 ? -2.4 60.375 0.356 1 53.88 9 PRO B C 1
ATOM 1460 O O . PRO B 1 9 ? -1.19 60.375 0.597 1 53.88 9 PRO B O 1
ATOM 1463 N N . VAL B 1 10 ? -3.115 59.875 1.389 1 56.91 10 VAL B N 1
ATOM 1464 C CA . VAL B 1 10 ? -2.695 58.688 2.094 1 56.91 10 VAL B CA 1
ATOM 1465 C C . VAL B 1 10 ? -2.414 57.562 1.087 1 56.91 10 VAL B C 1
ATOM 1467 O O . VAL B 1 10 ? -3.291 57.188 0.301 1 56.91 10 VAL B O 1
ATOM 1470 N N . ILE B 1 11 ? -1.211 57.469 0.56 1 49.62 11 ILE B N 1
ATOM 1471 C CA . ILE B 1 11 ? -0.842 56.312 -0.237 1 49.62 11 ILE B CA 1
ATOM 1472 C C . ILE B 1 11 ? -1.122 55.031 0.555 1 49.62 11 ILE B C 1
ATOM 1474 O O . ILE B 1 11 ? -0.506 54.781 1.597 1 49.62 11 ILE B O 1
ATOM 1478 N N . ILE B 1 12 ? -2.355 54.562 0.62 1 51.47 12 ILE B N 1
ATOM 1479 C CA . ILE B 1 12 ? -2.611 53.219 1.143 1 51.47 12 ILE B CA 1
ATOM 1480 C C . ILE B 1 12 ? -1.74 52.188 0.408 1 51.47 12 ILE B C 1
ATOM 1482 O O . ILE B 1 12 ? -1.833 52.062 -0.813 1 51.47 12 ILE B O 1
ATOM 1486 N N . CYS B 1 13 ? -0.535 51.875 0.815 1 47.28 13 CYS B N 1
ATOM 1487 C CA . CYS B 1 13 ? 0.182 50.75 0.244 1 47.28 13 CYS B CA 1
ATOM 1488 C C . CYS B 1 13 ? -0.698 49.5 0.216 1 47.28 13 CYS B C 1
ATOM 1490 O O . CYS B 1 13 ? -1.251 49.125 1.243 1 47.28 13 CYS B O 1
ATOM 1492 N N . PRO B 1 14 ? -1.296 49.219 -0.8 1 53.88 14 PRO B N 1
ATOM 1493 C CA . PRO B 1 14 ? -2.008 47.938 -0.739 1 53.88 14 PRO B CA 1
ATOM 1494 C C . PRO B 1 14 ? -1.188 46.844 -0.066 1 53.88 14 PRO B C 1
ATOM 1496 O O . PRO B 1 14 ? 0.039 46.812 -0.198 1 53.88 14 PRO B O 1
ATOM 1499 N N . PRO B 1 15 ? -1.621 46.281 1.064 1 52.72 15 PRO B N 1
ATOM 1500 C CA . PRO B 1 15 ? -0.833 45.219 1.647 1 52.72 15 PRO B CA 1
ATOM 1501 C C . PRO B 1 15 ? -0.322 44.219 0.599 1 52.72 15 PRO B C 1
ATOM 1503 O O . PRO B 1 15 ? -1.114 43.656 -0.156 1 52.72 15 PRO B O 1
ATOM 1506 N N . ILE B 1 16 ? 0.722 44.469 -0.176 1 56.47 16 ILE B N 1
ATOM 1507 C CA . ILE B 1 16 ? 1.272 43.344 -0.944 1 56.47 16 ILE B CA 1
ATOM 1508 C C . ILE B 1 16 ? 1.385 42.125 -0.055 1 56.47 16 ILE B C 1
ATOM 1510 O O . ILE B 1 16 ? 1.736 42.219 1.122 1 56.47 16 ILE B O 1
ATOM 1514 N N . SER B 1 17 ? 0.556 41.219 -0.191 1 57.06 17 SER B N 1
ATOM 1515 C CA . SER B 1 17 ? 0.654 39.969 0.559 1 57.06 17 SER B CA 1
ATOM 1516 C C . SER B 1 17 ? 2.088 39.438 0.588 1 57.06 17 SER B C 1
ATOM 1518 O O . SER B 1 17 ? 2.732 39.344 -0.457 1 57.06 17 SER B O 1
ATOM 1520 N N . PRO B 1 18 ? 2.744 39.625 1.595 1 59.25 18 PRO B N 1
ATOM 1521 C CA . PRO B 1 18 ? 4.121 39.156 1.661 1 59.25 18 PRO B CA 1
ATOM 1522 C C . PRO B 1 18 ? 4.27 37.719 1.093 1 59.25 18 PRO B C 1
ATOM 1524 O O . PRO B 1 18 ? 3.443 36.875 1.372 1 59.25 18 PRO B O 1
ATOM 1527 N N . ARG B 1 19 ? 4.809 37.594 -0.139 1 62.28 19 ARG B N 1
ATOM 1528 C CA . ARG B 1 19 ? 5.133 36.25 -0.605 1 62.28 19 ARG B CA 1
ATOM 1529 C C . ARG B 1 19 ? 6.141 35.594 0.322 1 62.28 19 ARG B C 1
ATOM 1531 O O . ARG B 1 19 ? 7.203 36.156 0.599 1 62.28 19 ARG B O 1
ATOM 1538 N N . PRO B 1 20 ? 5.75 34.562 0.852 1 69.88 20 PRO B N 1
ATOM 1539 C CA . PRO B 1 20 ? 6.727 33.906 1.718 1 69.88 20 PRO B CA 1
ATOM 1540 C C . PRO B 1 20 ? 7.977 33.469 0.964 1 69.88 20 PRO B C 1
ATOM 1542 O O . PRO B 1 20 ? 7.898 33.094 -0.212 1 69.88 20 PRO B O 1
ATOM 1545 N N . THR B 1 21 ? 9.156 33.938 1.181 1 81.31 21 THR B N 1
ATOM 1546 C CA . THR B 1 21 ? 10.406 33.375 0.69 1 81.31 21 THR B CA 1
ATOM 1547 C C . THR B 1 21 ? 10.695 32.031 1.365 1 81.31 21 THR B C 1
ATOM 1549 O O . THR B 1 21 ? 10.711 31.953 2.594 1 81.31 21 THR B O 1
ATOM 1552 N N . CYS B 1 22 ? 10.766 30.906 0.568 1 86.12 22 CYS B N 1
ATOM 1553 C CA . CYS B 1 22 ? 11.031 29.578 1.127 1 86.12 22 CYS B CA 1
ATOM 1554 C C . CYS B 1 22 ? 12.492 29.188 0.92 1 86.12 22 CYS B C 1
ATOM 1556 O O . CYS B 1 22 ? 13.062 29.438 -0.143 1 86.12 22 CYS B O 1
ATOM 1558 N N . VAL B 1 23 ? 13.156 28.734 1.955 1 92.12 23 VAL B N 1
ATOM 1559 C CA . VAL B 1 23 ? 14.5 28.188 1.885 1 92.12 23 VAL B CA 1
ATOM 1560 C C . VAL B 1 23 ? 14.43 26.656 1.92 1 92.12 23 VAL B C 1
ATOM 1562 O O . VAL B 1 23 ? 13.633 26.078 2.662 1 92.12 23 VAL B O 1
ATOM 1565 N N . THR B 1 24 ? 15.18 26.016 0.995 1 94.81 24 THR B N 1
ATOM 1566 C CA . THR B 1 24 ? 15.219 24.547 0.95 1 94.81 24 THR B CA 1
ATOM 1567 C C . THR B 1 24 ? 16.562 24.031 1.458 1 94.81 24 THR B C 1
ATOM 1569 O O . THR B 1 24 ? 17.578 24.703 1.331 1 94.81 24 THR B O 1
ATOM 1572 N N . ASN B 1 25 ? 16.562 22.906 2.107 1 95.5 25 ASN B N 1
ATOM 1573 C CA . ASN B 1 25 ? 17.734 22.156 2.545 1 95.5 25 ASN B CA 1
ATOM 1574 C C . ASN B 1 25 ? 17.641 20.688 2.137 1 95.5 25 ASN B C 1
ATOM 1576 O O . ASN B 1 25 ? 16.578 20.062 2.268 1 95.5 25 ASN B O 1
ATOM 1580 N N . THR B 1 26 ? 18.719 20.156 1.615 1 98.19 26 THR B N 1
ATOM 1581 C CA . THR B 1 26 ? 18.766 18.75 1.209 1 98.19 26 THR B CA 1
ATOM 1582 C C . THR B 1 26 ? 19.844 18 1.972 1 98.19 26 THR B C 1
ATOM 1584 O O . THR B 1 26 ? 20.969 18.5 2.123 1 98.19 26 THR B O 1
ATOM 1587 N N . ALA B 1 27 ? 19.516 16.859 2.521 1 98.62 27 ALA B N 1
ATOM 1588 C CA . ALA B 1 27 ? 20.469 16.016 3.236 1 98.62 27 ALA B CA 1
ATOM 1589 C C . ALA B 1 27 ? 20.266 14.547 2.879 1 98.62 27 ALA B C 1
ATOM 1591 O O . ALA B 1 27 ? 19.156 14.133 2.525 1 98.62 27 ALA B O 1
ATOM 1592 N N . THR B 1 28 ? 21.344 13.805 2.988 1 98.88 28 THR B N 1
ATOM 1593 C CA . THR B 1 28 ? 21.297 12.375 2.725 1 98.88 28 THR B CA 1
ATOM 1594 C C . THR B 1 28 ? 21.688 11.586 3.973 1 98.88 28 THR B C 1
ATOM 1596 O O . THR B 1 28 ? 22.641 11.938 4.668 1 98.88 28 THR B O 1
ATOM 1599 N N . PHE B 1 29 ? 20.969 10.602 4.285 1 98.94 29 PHE B N 1
ATOM 1600 C CA . PHE B 1 29 ? 21.188 9.68 5.395 1 98.94 29 PHE B CA 1
ATOM 1601 C C . PHE B 1 29 ? 21.328 8.25 4.891 1 98.94 29 PHE B C 1
ATOM 1603 O O . PHE B 1 29 ? 20.625 7.836 3.963 1 98.94 29 PHE B O 1
ATOM 1610 N N . THR B 1 30 ? 22.234 7.492 5.59 1 98.88 30 THR B N 1
ATOM 1611 C CA . THR B 1 30 ? 22.531 6.168 5.051 1 98.88 30 THR B CA 1
ATOM 1612 C C . THR B 1 30 ? 22.562 5.125 6.164 1 98.88 30 THR B C 1
ATOM 1614 O O . THR B 1 30 ? 23.031 5.398 7.27 1 98.88 30 THR B O 1
ATOM 1617 N N . ASN B 1 31 ? 21.969 4.012 5.961 1 98.94 31 ASN B N 1
ATOM 1618 C CA . ASN B 1 31 ? 22.25 2.758 6.656 1 98.94 31 ASN B CA 1
ATOM 1619 C C . ASN B 1 31 ? 23 1.775 5.758 1 98.94 31 ASN B C 1
ATOM 1621 O O . ASN B 1 31 ? 22.406 1.171 4.863 1 98.94 31 ASN B O 1
ATOM 1625 N N . PRO B 1 32 ? 24.25 1.666 5.926 1 98.75 32 PRO B N 1
ATOM 1626 C CA . PRO B 1 32 ? 25.078 0.86 5.016 1 98.75 32 PRO B CA 1
ATOM 1627 C C . PRO B 1 32 ? 25.031 -0.63 5.348 1 98.75 32 PRO B C 1
ATOM 1629 O O . PRO B 1 32 ? 25.672 -1.437 4.668 1 98.75 32 PRO B O 1
ATOM 1632 N N . THR B 1 33 ? 24.344 -1.033 6.449 1 98.81 33 THR B N 1
ATOM 1633 C CA . THR B 1 33 ? 24.281 -2.438 6.84 1 98.81 33 THR B CA 1
ATOM 1634 C C . THR B 1 33 ? 23.609 -3.271 5.746 1 98.81 33 THR B C 1
ATOM 1636 O O . THR B 1 33 ? 22.531 -2.936 5.273 1 98.81 33 THR B O 1
ATOM 1639 N N . PRO B 1 34 ? 24.281 -4.32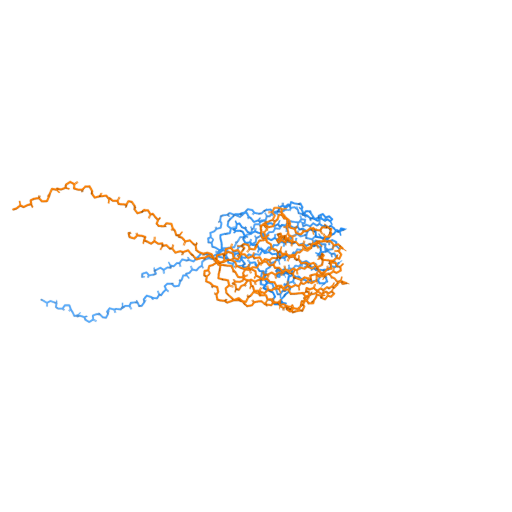8 5.277 1 98.88 34 PRO B N 1
ATOM 1640 C CA . PRO B 1 34 ? 23.656 -5.184 4.262 1 98.88 34 PRO B CA 1
ATOM 1641 C C . PRO B 1 34 ? 22.297 -5.727 4.695 1 98.88 34 PRO B C 1
ATOM 1643 O O . PRO B 1 34 ? 22.094 -6.023 5.875 1 98.88 34 PRO B O 1
ATOM 1646 N N . ILE B 1 35 ? 21.438 -5.816 3.781 1 98.94 35 ILE B N 1
ATOM 1647 C CA . ILE B 1 35 ? 20.141 -6.473 3.961 1 98.94 35 ILE B CA 1
ATOM 1648 C C . ILE B 1 35 ? 20.141 -7.812 3.232 1 98.94 35 ILE B C 1
ATOM 1650 O O . ILE B 1 35 ? 20.266 -7.863 2.006 1 98.94 35 ILE B O 1
ATOM 1654 N N . ILE B 1 36 ? 20 -8.906 3.967 1 98.94 36 ILE B N 1
ATOM 1655 C CA . ILE B 1 36 ? 20.031 -10.258 3.4 1 98.94 36 ILE B CA 1
ATOM 1656 C C . ILE B 1 36 ? 18.609 -10.711 3.092 1 98.94 36 ILE B C 1
ATOM 1658 O O . ILE B 1 36 ? 17.734 -10.688 3.967 1 98.94 36 ILE B O 1
ATOM 1662 N N . ILE B 1 37 ? 18.375 -11.008 1.844 1 98.81 37 ILE B N 1
ATOM 1663 C CA . ILE B 1 37 ? 17.078 -11.492 1.396 1 98.81 37 ILE B CA 1
ATOM 1664 C C . ILE B 1 37 ? 17.078 -13.016 1.335 1 98.81 37 ILE B C 1
ATOM 1666 O O . ILE B 1 37 ? 17.797 -13.609 0.528 1 98.81 37 ILE B O 1
ATOM 1670 N N . PRO B 1 38 ? 16.266 -13.68 2.133 1 98.44 38 PRO B N 1
ATOM 1671 C CA . PRO B 1 38 ? 16.281 -15.148 2.221 1 98.44 38 PRO B CA 1
ATOM 1672 C C . PRO B 1 38 ? 15.547 -15.812 1.061 1 98.44 38 PRO B C 1
ATOM 1674 O O . PRO B 1 38 ? 15.055 -15.125 0.163 1 98.44 38 PRO B O 1
ATOM 1677 N N . LEU B 1 39 ? 15.367 -17.078 1.085 1 96.94 39 LEU B N 1
ATOM 1678 C CA . LEU B 1 39 ? 14.688 -17.859 0.06 1 96.94 39 LEU B CA 1
ATOM 1679 C C . LEU B 1 39 ? 13.188 -17.578 0.065 1 96.94 39 LEU B C 1
ATOM 1681 O O . LEU B 1 39 ? 12.484 -17.891 -0.903 1 96.94 39 LEU B O 1
ATOM 1685 N N . PHE B 1 40 ? 12.758 -17.141 1.15 1 93.12 40 PHE B N 1
ATOM 1686 C CA . PHE B 1 40 ? 11.359 -16.781 1.326 1 93.12 40 PHE B CA 1
ATOM 1687 C C . PHE B 1 40 ? 11.156 -16 2.619 1 93.12 40 PHE B C 1
ATOM 1689 O O . PHE B 1 40 ? 11.766 -16.312 3.643 1 93.12 40 PHE B O 1
ATOM 1696 N N . GLY B 1 41 ? 10.297 -14.93 2.523 1 93.88 41 GLY B N 1
ATOM 1697 C CA . GLY B 1 41 ? 9.922 -14.242 3.748 1 93.88 41 GLY B CA 1
ATOM 1698 C C . GLY B 1 41 ? 10.695 -12.953 3.971 1 93.88 41 GLY B C 1
ATOM 1699 O O . GLY B 1 41 ? 11.312 -12.422 3.045 1 93.88 41 GLY B O 1
ATOM 1700 N N . PRO B 1 42 ? 10.641 -12.414 5.207 1 97.69 42 PRO B N 1
ATOM 1701 C CA . PRO B 1 42 ? 11.273 -11.141 5.527 1 97.69 42 PRO B CA 1
ATOM 1702 C C . PRO B 1 42 ? 12.797 -11.211 5.457 1 97.69 42 PRO B C 1
ATOM 1704 O O . PRO B 1 42 ? 13.391 -12.227 5.82 1 97.69 42 PRO B O 1
ATOM 1707 N N . ALA B 1 43 ? 13.344 -10.117 5.008 1 98.81 43 ALA B N 1
ATOM 1708 C CA . ALA B 1 43 ? 14.805 -9.977 4.988 1 98.81 43 ALA B CA 1
ATOM 1709 C C . ALA B 1 43 ? 15.352 -9.758 6.395 1 98.81 43 ALA B C 1
ATOM 1711 O O . ALA B 1 43 ? 14.586 -9.617 7.352 1 98.81 43 ALA B O 1
ATOM 1712 N N . THR B 1 44 ? 16.719 -9.773 6.457 1 98.75 44 THR B N 1
ATOM 1713 C CA . THR B 1 44 ? 17.438 -9.453 7.684 1 98.75 44 THR B CA 1
ATOM 1714 C C . THR B 1 44 ? 18.438 -8.328 7.441 1 98.75 44 THR B C 1
ATOM 1716 O O . THR B 1 44 ? 19.359 -8.469 6.637 1 98.75 44 THR B O 1
ATOM 1719 N N . PRO B 1 45 ? 18.266 -7.188 8.203 1 98.75 45 PRO B N 1
ATOM 1720 C CA . PRO B 1 45 ? 17.266 -6.863 9.227 1 98.75 45 PRO B CA 1
ATOM 1721 C C . PRO B 1 45 ? 15.891 -6.582 8.633 1 98.75 45 PRO B C 1
ATOM 1723 O O . PRO B 1 45 ? 15.773 -6.34 7.43 1 98.75 45 PRO B O 1
ATOM 1726 N N . TYR B 1 46 ? 14.875 -6.605 9.492 1 98.75 46 TYR B N 1
ATOM 1727 C CA . TYR B 1 46 ? 13.484 -6.316 9.148 1 98.75 46 TYR B CA 1
ATOM 1728 C C . TYR B 1 46 ? 12.781 -5.598 10.289 1 98.75 46 TYR B C 1
ATOM 1730 O O . TYR B 1 46 ? 12.289 -6.234 11.227 1 98.75 46 TYR B O 1
ATOM 1738 N N . PRO B 1 47 ? 12.75 -4.395 10.211 1 98.69 47 PRO B N 1
ATOM 1739 C CA . PRO B 1 47 ? 13.156 -3.488 9.133 1 98.69 47 PRO B CA 1
ATOM 1740 C C . PRO B 1 47 ? 14.633 -3.096 9.219 1 98.69 47 PRO B C 1
ATOM 1742 O O . PRO B 1 47 ? 15.281 -3.348 10.234 1 98.69 47 PRO B O 1
ATOM 1745 N N . SER B 1 48 ? 15.148 -2.576 8.188 1 98.94 48 SER B N 1
ATOM 1746 C CA . SER B 1 48 ? 16.344 -1.742 8.203 1 98.94 48 SER B CA 1
ATOM 1747 C C . SER B 1 48 ? 16 -0.281 8.469 1 98.94 48 SER B C 1
ATOM 1749 O O . SER B 1 48 ? 15.18 0.306 7.758 1 98.94 48 SER B O 1
ATOM 1751 N N . ASN B 1 49 ? 16.656 0.351 9.469 1 98.94 49 ASN B N 1
ATOM 1752 C CA . ASN B 1 49 ? 16.234 1.676 9.906 1 98.94 49 ASN B CA 1
ATOM 1753 C C . ASN B 1 49 ? 17.281 2.736 9.578 1 98.94 49 ASN B C 1
ATOM 1755 O O . ASN B 1 49 ? 18.469 2.451 9.578 1 98.94 49 ASN B O 1
ATOM 1759 N N . ILE B 1 50 ? 16.844 3.852 9.25 1 98.94 50 ILE B N 1
ATOM 1760 C CA . ILE B 1 50 ? 17.625 5.082 9.242 1 98.94 50 ILE B CA 1
ATOM 1761 C C . ILE B 1 50 ? 17.031 6.082 10.227 1 98.94 50 ILE B C 1
ATOM 1763 O O . ILE B 1 50 ? 15.82 6.324 10.211 1 98.94 50 ILE B O 1
ATOM 1767 N N . ILE B 1 51 ? 17.812 6.633 11.086 1 98.81 51 ILE B N 1
ATOM 1768 C CA . ILE B 1 51 ? 17.359 7.691 11.984 1 98.81 51 ILE B CA 1
ATOM 1769 C C . ILE B 1 51 ? 17.688 9.055 11.383 1 98.81 51 ILE B C 1
ATOM 1771 O O . ILE B 1 51 ? 18.859 9.352 11.094 1 98.81 51 ILE B O 1
ATOM 1775 N N . VAL B 1 52 ? 16.719 9.789 11.117 1 98.81 52 VAL B N 1
ATOM 1776 C CA . VAL B 1 52 ? 16.859 11.148 10.617 1 98.81 52 VAL B CA 1
ATOM 1777 C C . VAL B 1 52 ? 16.656 12.148 11.758 1 98.81 52 VAL B C 1
ATOM 1779 O O . VAL B 1 52 ? 15.703 12.031 12.523 1 98.81 52 VAL B O 1
ATOM 1782 N N . SER B 1 53 ? 17.547 13.062 11.906 1 98.25 53 SER B N 1
ATOM 1783 C CA . SER B 1 53 ? 17.438 14.109 12.914 1 98.25 53 SER B CA 1
ATOM 1784 C C . SER B 1 53 ? 18.062 15.414 12.43 1 98.25 53 SER B C 1
ATOM 1786 O O . SER B 1 53 ? 18.891 15.406 11.508 1 98.25 53 SER B O 1
ATOM 1788 N N . GLY B 1 54 ? 17.609 16.5 12.898 1 96.94 54 GLY B N 1
ATOM 1789 C CA . GLY B 1 54 ? 18.281 17.781 12.711 1 96.94 54 GLY B CA 1
ATOM 1790 C C . GLY B 1 54 ? 17.781 18.547 11.5 1 96.94 54 GLY B C 1
ATOM 1791 O O . GLY B 1 54 ? 18.375 19.562 11.117 1 96.94 54 GLY B O 1
ATOM 1792 N N . LEU B 1 55 ? 16.859 18.047 10.812 1 97 55 LEU B N 1
ATOM 1793 C CA . LEU B 1 55 ? 16.312 18.781 9.672 1 97 55 LEU B CA 1
ATOM 1794 C C . LEU B 1 55 ? 15.211 19.734 10.102 1 97 55 LEU B C 1
ATOM 1796 O O . LEU B 1 55 ? 14.398 19.406 10.969 1 97 55 LEU B O 1
ATOM 1800 N N . THR B 1 56 ? 15.242 20.906 9.562 1 95.69 56 THR B N 1
ATOM 1801 C CA . THR B 1 56 ? 14.211 21.906 9.82 1 95.69 56 THR B CA 1
ATOM 1802 C C . THR B 1 56 ? 13.227 21.984 8.664 1 95.69 56 THR B C 1
ATOM 1804 O O . THR B 1 56 ? 13.594 21.719 7.512 1 95.69 56 THR B O 1
ATOM 1807 N N . GLY B 1 57 ? 11.992 22.344 9.008 1 96.06 57 GLY B N 1
ATOM 1808 C CA . GLY B 1 57 ? 10.977 22.469 7.965 1 96.06 57 GLY B CA 1
ATOM 1809 C C . GLY B 1 57 ? 10.258 21.172 7.676 1 96.06 57 GLY B C 1
ATOM 1810 O O . GLY B 1 57 ? 10.359 20.219 8.445 1 96.06 57 GLY B O 1
ATOM 1811 N N . THR B 1 58 ? 9.453 21.172 6.57 1 97.56 58 THR B N 1
ATOM 1812 C CA . THR B 1 58 ? 8.711 20 6.16 1 97.56 58 THR B CA 1
ATOM 1813 C C . THR B 1 58 ? 9.258 19.438 4.848 1 97.56 58 THR B C 1
ATOM 1815 O O . THR B 1 58 ? 9.93 20.156 4.102 1 97.56 58 THR B O 1
ATOM 1818 N N . ILE B 1 59 ? 9 18.25 4.59 1 98.44 59 ILE B N 1
ATOM 1819 C CA . ILE B 1 59 ? 9.531 17.531 3.43 1 98.44 59 ILE B CA 1
ATOM 1820 C C . ILE B 1 59 ? 8.914 18.109 2.152 1 98.44 59 ILE B C 1
ATOM 1822 O O . ILE B 1 59 ? 7.703 18.328 2.084 1 98.44 59 ILE B O 1
ATOM 1826 N N . SER B 1 60 ? 9.742 18.328 1.201 1 98 60 SER B N 1
ATOM 1827 C CA . SER B 1 60 ? 9.258 18.656 -0.135 1 98 60 SER B CA 1
ATOM 1828 C C . SER B 1 60 ? 9.633 17.578 -1.142 1 98 60 SER B C 1
ATOM 1830 O O . SER B 1 60 ? 9.055 17.5 -2.225 1 98 60 SER B O 1
ATOM 1832 N N . LYS B 1 61 ? 10.617 16.781 -0.781 1 98.5 61 LYS B N 1
ATOM 1833 C CA . LYS B 1 61 ? 11.023 15.703 -1.677 1 98.5 61 LYS B CA 1
ATOM 1834 C C . LYS B 1 61 ? 11.781 14.617 -0.919 1 98.5 61 LYS B C 1
ATOM 1836 O O . LYS B 1 61 ? 12.602 14.914 -0.047 1 98.5 61 LYS B O 1
ATOM 1841 N N . VAL B 1 62 ? 11.562 13.383 -1.282 1 98.81 62 VAL B N 1
ATOM 1842 C CA . VAL B 1 62 ? 12.297 12.227 -0.779 1 98.81 62 VAL B CA 1
ATOM 1843 C C . VAL B 1 62 ? 12.719 11.336 -1.945 1 98.81 62 VAL B C 1
ATOM 1845 O O . VAL B 1 62 ? 11.938 11.109 -2.875 1 98.81 62 VAL B O 1
ATOM 1848 N N . THR B 1 63 ? 13.906 10.891 -1.961 1 98.94 63 THR B N 1
ATOM 1849 C CA . THR B 1 63 ? 14.352 9.805 -2.826 1 98.94 63 THR B CA 1
ATOM 1850 C C . THR B 1 63 ? 15.023 8.703 -2.012 1 98.94 63 THR B C 1
ATOM 1852 O O . THR B 1 63 ? 15.555 8.961 -0.929 1 98.94 63 THR B O 1
ATOM 1855 N N . VAL B 1 64 ? 14.953 7.508 -2.445 1 98.94 64 VAL B N 1
ATOM 1856 C CA . VAL B 1 64 ? 15.523 6.328 -1.801 1 98.94 64 VAL B CA 1
ATOM 1857 C C . VAL B 1 64 ? 16.484 5.633 -2.758 1 98.94 64 VAL B C 1
ATOM 1859 O O . VAL B 1 64 ? 16.156 5.391 -3.92 1 98.94 64 VAL B O 1
ATOM 1862 N N . THR B 1 65 ? 17.641 5.312 -2.301 1 98.94 65 THR B N 1
ATOM 1863 C CA . THR B 1 65 ? 18.625 4.586 -3.111 1 98.94 65 THR B CA 1
ATOM 1864 C C . THR B 1 65 ? 18.969 3.252 -2.463 1 98.94 65 THR B C 1
ATOM 1866 O O . THR B 1 65 ? 19.359 3.211 -1.291 1 98.94 65 THR B O 1
ATOM 1869 N N . LEU B 1 66 ? 18.797 2.203 -3.146 1 98.94 66 LEU B N 1
ATOM 1870 C CA . LEU B 1 66 ? 19.297 0.877 -2.789 1 98.94 66 LEU B CA 1
ATOM 1871 C C . LEU B 1 66 ? 20.641 0.6 -3.457 1 98.94 66 LEU B C 1
ATOM 1873 O O . LEU B 1 66 ? 20.75 0.666 -4.684 1 98.94 66 LEU B O 1
ATOM 1877 N N . SER B 1 67 ? 21.594 0.238 -2.67 1 98.94 67 SER B N 1
ATOM 1878 C CA . SER B 1 67 ? 22.938 0.084 -3.205 1 98.94 67 SER B CA 1
ATOM 1879 C C . SER B 1 67 ? 23.344 -1.386 -3.279 1 98.94 67 SER B C 1
ATOM 1881 O O . SER B 1 67 ? 23.25 -2.107 -2.283 1 98.94 67 SER B O 1
ATOM 1883 N N . ASN B 1 68 ? 23.75 -1.834 -4.52 1 98.88 68 ASN B N 1
ATOM 1884 C CA . ASN B 1 68 ? 24.266 -3.178 -4.746 1 98.88 68 ASN B CA 1
ATOM 1885 C C . ASN B 1 68 ? 23.219 -4.242 -4.477 1 98.88 68 ASN B C 1
ATOM 1887 O O . ASN B 1 68 ? 23.453 -5.18 -3.711 1 98.88 68 ASN B O 1
ATOM 1891 N N . PHE B 1 69 ? 22.094 -4.047 -5.113 1 98.81 69 PHE B N 1
ATOM 1892 C CA . PHE B 1 69 ? 20.953 -4.953 -5.039 1 98.81 69 PHE B CA 1
ATOM 1893 C C . PHE B 1 69 ? 21.156 -6.156 -5.953 1 98.81 69 PHE B C 1
ATOM 1895 O O . PHE B 1 69 ? 21.438 -6 -7.141 1 98.81 69 PHE B O 1
ATOM 1902 N N . SER B 1 70 ? 21.141 -7.32 -5.414 1 98.81 70 SER B N 1
ATOM 1903 C CA . SER B 1 70 ? 21.234 -8.578 -6.145 1 98.81 70 SER B CA 1
ATOM 1904 C C . SER B 1 70 ? 20.109 -9.531 -5.754 1 98.81 70 SER B C 1
ATOM 1906 O O . SER B 1 70 ? 19.75 -9.617 -4.582 1 98.81 70 SER B O 1
ATOM 1908 N N . HIS B 1 71 ? 19.578 -10.219 -6.672 1 98.38 71 HIS B N 1
ATOM 1909 C CA . HIS B 1 71 ? 18.578 -11.266 -6.441 1 98.38 71 HIS B CA 1
ATOM 1910 C C . HIS B 1 71 ? 18.438 -12.164 -7.664 1 98.38 71 HIS B C 1
ATOM 1912 O O . HIS B 1 71 ? 18.422 -11.68 -8.797 1 98.38 71 HIS B O 1
ATOM 1918 N N . SER B 1 72 ? 18.328 -13.398 -7.547 1 97.56 72 SER B N 1
ATOM 1919 C CA . SER B 1 72 ? 18.281 -14.336 -8.656 1 97.56 72 SER B CA 1
ATOM 1920 C C . SER B 1 72 ? 16.938 -14.297 -9.367 1 97.56 72 SER B C 1
ATOM 1922 O O . SER B 1 72 ? 16.812 -14.75 -10.508 1 97.56 72 SER B O 1
ATOM 1924 N N . PHE B 1 73 ? 15.883 -13.789 -8.734 1 95.38 73 PHE B N 1
ATOM 1925 C CA . PHE B 1 73 ? 14.547 -13.594 -9.281 1 95.38 73 PHE B CA 1
ATOM 1926 C C . PHE B 1 73 ? 13.922 -12.312 -8.734 1 95.38 73 PHE B C 1
ATOM 1928 O O . PHE B 1 73 ? 13.047 -12.367 -7.867 1 95.38 73 PHE B O 1
ATOM 1935 N N . PRO B 1 74 ? 14.234 -11.125 -9.242 1 95.38 74 PRO B N 1
ATOM 1936 C CA . PRO B 1 74 ? 13.836 -9.844 -8.641 1 95.38 74 PRO B CA 1
ATOM 1937 C C . PRO B 1 74 ? 12.328 -9.688 -8.531 1 95.38 74 PRO B C 1
ATOM 1939 O O . PRO B 1 74 ? 11.836 -8.953 -7.668 1 95.38 74 PRO B O 1
ATOM 1942 N N . GLU B 1 75 ? 11.547 -10.359 -9.336 1 91.38 75 GLU B N 1
ATOM 1943 C CA . GLU B 1 75 ? 10.094 -10.273 -9.289 1 91.38 75 GLU B CA 1
ATOM 1944 C C . GLU B 1 75 ? 9.562 -10.75 -7.938 1 91.38 75 GLU B C 1
ATOM 1946 O O . GLU B 1 75 ? 8.445 -10.398 -7.547 1 91.38 75 GLU B O 1
ATOM 1951 N N . ASP B 1 76 ? 10.359 -11.523 -7.164 1 90.94 76 ASP B N 1
ATOM 1952 C CA . ASP B 1 76 ? 9.977 -12.078 -5.867 1 90.94 76 ASP B CA 1
ATOM 1953 C C . ASP B 1 76 ? 10.023 -11.008 -4.781 1 90.94 76 ASP B C 1
ATOM 1955 O O . ASP B 1 76 ? 9.484 -11.203 -3.686 1 90.94 76 ASP B O 1
ATOM 1959 N N . VAL B 1 77 ? 10.664 -9.875 -5.055 1 95.38 77 VAL B N 1
ATOM 1960 C CA . VAL B 1 77 ? 11.055 -8.961 -3.982 1 95.38 77 VAL B CA 1
ATOM 1961 C C . VAL B 1 77 ? 10.062 -7.812 -3.895 1 95.38 77 VAL B C 1
ATOM 1963 O O . VAL B 1 77 ? 9.742 -7.176 -4.902 1 95.38 77 VAL B O 1
ATOM 1966 N N . ASP B 1 78 ? 9.539 -7.566 -2.705 1 95.31 78 ASP B N 1
ATOM 1967 C CA . ASP B 1 78 ? 8.75 -6.383 -2.379 1 95.31 78 ASP B CA 1
ATOM 1968 C C . ASP B 1 78 ? 9.484 -5.492 -1.374 1 95.31 78 ASP B C 1
ATOM 1970 O O . ASP B 1 78 ? 10.102 -5.992 -0.43 1 95.31 78 ASP B O 1
ATOM 1974 N N . ILE B 1 79 ? 9.398 -4.195 -1.541 1 98.44 79 ILE B N 1
ATOM 1975 C CA . ILE B 1 79 ? 10.102 -3.252 -0.675 1 98.44 79 ILE B CA 1
ATOM 1976 C C . ILE B 1 79 ? 9.148 -2.133 -0.255 1 98.44 79 ILE B C 1
ATOM 1978 O O . ILE B 1 79 ? 8.5 -1.513 -1.1 1 98.44 79 ILE B O 1
ATOM 1982 N N . LEU B 1 80 ? 9.062 -1.904 1.003 1 98.31 80 LEU B N 1
ATOM 1983 C CA . LEU B 1 80 ? 8.18 -0.911 1.605 1 98.31 80 LEU B CA 1
ATOM 1984 C C . LEU B 1 80 ? 8.977 0.106 2.414 1 98.31 80 LEU B C 1
ATOM 1986 O O . LEU B 1 80 ? 9.859 -0.267 3.191 1 98.31 80 LEU B O 1
ATOM 1990 N N . LEU B 1 81 ? 8.719 1.379 2.166 1 98.88 81 LEU B N 1
ATOM 1991 C CA . LEU B 1 81 ? 9.258 2.449 3.002 1 98.88 81 LEU B CA 1
ATOM 1992 C C . LEU B 1 81 ? 8.18 3.01 3.92 1 98.88 81 LEU B C 1
ATOM 1994 O O . LEU B 1 81 ? 7.07 3.314 3.471 1 98.88 81 LEU B O 1
ATOM 1998 N N . VAL B 1 82 ? 8.5 3.068 5.184 1 98.5 82 VAL B N 1
ATOM 1999 C CA . VAL B 1 82 ? 7.605 3.672 6.168 1 98.5 82 VAL B CA 1
ATOM 2000 C C . VAL B 1 82 ? 8.297 4.855 6.84 1 98.5 82 VAL B C 1
ATOM 2002 O O . VAL B 1 82 ? 9.43 4.73 7.316 1 98.5 82 VAL B O 1
ATOM 2005 N N . GLY B 1 83 ? 7.664 5.996 6.852 1 98.56 83 GLY B N 1
ATOM 2006 C CA . GLY B 1 83 ? 8.203 7.191 7.48 1 98.56 83 GLY B CA 1
ATOM 2007 C C . GLY B 1 83 ? 7.887 7.277 8.961 1 98.56 83 GLY B C 1
ATOM 2008 O O . GLY B 1 83 ? 7.156 6.445 9.5 1 98.56 83 GLY B O 1
ATOM 2009 N N . PRO B 1 84 ? 8.43 8.344 9.562 1 98 84 PRO B N 1
ATOM 2010 C CA . PRO B 1 84 ? 8.328 8.461 11.023 1 98 84 PRO B CA 1
ATOM 2011 C C . PRO B 1 84 ? 6.906 8.75 11.492 1 98 84 PRO B C 1
ATOM 2013 O O . PRO B 1 84 ? 6.578 8.523 12.656 1 98 84 PRO B O 1
ATOM 2016 N N . ASN B 1 85 ? 6.039 9.219 10.547 1 93.5 85 ASN B N 1
ATOM 2017 C CA . ASN B 1 85 ? 4.688 9.602 10.945 1 93.5 85 ASN B CA 1
ATOM 2018 C C . ASN B 1 85 ? 3.654 8.594 10.438 1 93.5 85 ASN B C 1
ATOM 2020 O O . ASN B 1 85 ? 2.463 8.906 10.375 1 93.5 85 ASN B O 1
ATOM 2024 N N . GLY B 1 86 ? 4.164 7.488 9.875 1 91 86 GLY B N 1
ATOM 2025 C CA . GLY B 1 86 ? 3.252 6.402 9.547 1 91 86 GLY B CA 1
ATOM 2026 C C . GLY B 1 86 ? 2.949 6.297 8.07 1 91 86 GLY B C 1
ATOM 2027 O O . GLY B 1 86 ? 2.395 5.297 7.613 1 91 86 GLY B O 1
ATOM 2028 N N . GLN B 1 87 ? 3.248 7.383 7.289 1 92.69 87 GLN B N 1
ATOM 2029 C CA . GLN B 1 87 ? 3.07 7.258 5.848 1 92.69 87 GLN B CA 1
ATOM 2030 C C . GLN B 1 87 ? 3.908 6.113 5.285 1 92.69 87 GLN B C 1
ATOM 2032 O O . GLN B 1 87 ? 5.004 5.84 5.777 1 92.69 87 GLN B O 1
ATOM 2037 N N . ARG B 1 88 ? 3.398 5.5 4.305 1 94.69 88 ARG B N 1
ATOM 2038 C CA . ARG B 1 88 ? 4.148 4.398 3.711 1 94.69 88 ARG B CA 1
ATOM 2039 C C . ARG B 1 88 ? 3.992 4.379 2.195 1 94.69 88 ARG B C 1
ATOM 2041 O O . ARG B 1 88 ? 2.977 4.84 1.665 1 94.69 88 ARG B O 1
ATOM 2048 N N . VAL B 1 89 ? 4.973 3.914 1.49 1 96.56 89 VAL B N 1
ATOM 2049 C CA . VAL B 1 89 ? 4.945 3.75 0.041 1 96.56 89 VAL B CA 1
ATOM 2050 C C . VAL B 1 89 ? 5.684 2.473 -0.35 1 96.56 89 VAL B C 1
ATOM 2052 O O . VAL B 1 89 ? 6.773 2.197 0.16 1 96.56 89 VAL B O 1
ATOM 2055 N N . ILE B 1 90 ? 5.078 1.679 -1.169 1 96.31 90 ILE B N 1
ATOM 2056 C CA . ILE B 1 90 ? 5.758 0.533 -1.761 1 96.31 90 ILE B CA 1
ATOM 2057 C C . ILE B 1 90 ? 6.699 1.007 -2.867 1 96.31 90 ILE B C 1
ATOM 2059 O O . ILE B 1 90 ? 6.262 1.646 -3.828 1 96.31 90 ILE B O 1
ATOM 2063 N N . LEU B 1 91 ? 7.961 0.711 -2.727 1 98 91 LEU B N 1
ATOM 2064 C CA . LEU B 1 91 ? 8.977 1.151 -3.68 1 98 91 LEU B CA 1
ATOM 2065 C C . LEU B 1 91 ? 9.07 0.184 -4.855 1 98 91 LEU B C 1
ATOM 2067 O O . LEU B 1 91 ? 9.297 0.604 -5.992 1 98 91 LEU B O 1
ATOM 2071 N N . MET B 1 92 ? 8.93 -1.074 -4.52 1 95.94 92 MET B N 1
ATOM 2072 C CA . MET B 1 92 ? 9.109 -2.129 -5.516 1 95.94 92 MET B CA 1
ATOM 2073 C C . MET B 1 92 ? 8.188 -3.307 -5.227 1 95.94 92 MET B C 1
ATOM 2075 O O . MET B 1 92 ? 8.086 -3.762 -4.086 1 95.94 92 MET B O 1
ATOM 2079 N N . SER B 1 93 ? 7.504 -3.746 -6.25 1 91.94 93 SER B N 1
ATOM 2080 C CA . SER B 1 93 ? 6.68 -4.949 -6.203 1 91.94 93 SER B CA 1
ATOM 2081 C C . SER B 1 93 ? 6.59 -5.609 -7.574 1 91.94 93 SER B C 1
ATOM 2083 O O . SER B 1 93 ? 6.273 -4.953 -8.57 1 91.94 93 SER B O 1
ATOM 2085 N N . ASP B 1 94 ? 6.965 -6.887 -7.645 1 84.5 94 ASP B N 1
ATOM 2086 C CA . ASP B 1 94 ? 6.785 -7.719 -8.828 1 84.5 94 ASP B CA 1
ATOM 2087 C C . ASP B 1 94 ? 7.508 -7.121 -10.039 1 84.5 94 ASP B C 1
ATOM 2089 O O . ASP B 1 94 ? 6.941 -7.031 -11.125 1 84.5 94 ASP B O 1
ATOM 2093 N N . ALA B 1 95 ? 8.68 -6.668 -9.852 1 88.06 95 ALA B N 1
ATOM 2094 C CA . ALA B 1 95 ? 9.43 -6.039 -10.938 1 88.06 95 ALA B CA 1
ATOM 2095 C C . ALA B 1 95 ? 10.5 -6.984 -11.484 1 88.06 95 ALA B C 1
ATOM 2097 O O . ALA B 1 95 ? 10.984 -7.859 -10.766 1 88.06 95 ALA B O 1
ATOM 2098 N N . GLY B 1 96 ? 10.875 -6.828 -12.828 1 88.5 96 GLY B N 1
ATOM 2099 C CA . GLY B 1 96 ? 12.055 -7.43 -13.43 1 88.5 96 GLY B CA 1
ATOM 2100 C C . GLY B 1 96 ? 11.805 -8.812 -13.984 1 88.5 96 GLY B C 1
ATOM 2101 O O . GLY B 1 96 ? 12.578 -9.312 -14.805 1 88.5 96 GLY B O 1
ATOM 2102 N N . GLY B 1 97 ? 10.758 -9.477 -13.531 1 84.62 97 GLY B N 1
ATOM 2103 C CA . GLY B 1 97 ? 10.531 -10.844 -13.992 1 84.62 97 GLY B CA 1
ATOM 2104 C C . GLY B 1 97 ? 11.555 -11.828 -13.461 1 84.62 97 GLY B C 1
ATOM 2105 O O . GLY B 1 97 ? 11.922 -11.773 -12.289 1 84.62 97 GLY B O 1
ATOM 2106 N N . ASP B 1 98 ? 12.016 -12.758 -14.352 1 86.88 98 ASP B N 1
ATOM 2107 C CA . ASP B 1 98 ? 12.898 -13.844 -13.922 1 86.88 98 ASP B CA 1
ATOM 2108 C C . ASP B 1 98 ? 14.359 -13.523 -14.242 1 86.88 98 ASP B C 1
ATOM 2110 O O . ASP B 1 98 ? 15.227 -14.398 -14.156 1 86.88 98 ASP B O 1
ATOM 2114 N N . ASN B 1 99 ? 14.641 -12.32 -14.68 1 90.38 99 ASN B N 1
ATOM 2115 C CA . ASN B 1 99 ? 16.016 -11.922 -14.977 1 90.38 99 ASN B CA 1
ATOM 2116 C C . ASN B 1 99 ? 16.75 -11.477 -13.719 1 90.38 99 ASN B C 1
ATOM 2118 O O . ASN B 1 99 ? 16.594 -10.344 -13.266 1 90.38 99 ASN B O 1
ATOM 2122 N N . GLY B 1 100 ? 17.594 -12.336 -13.242 1 94.88 100 GLY B N 1
ATOM 2123 C CA . GLY B 1 100 ? 18.359 -12.031 -12.047 1 94.88 100 GLY B CA 1
ATOM 2124 C C . GLY B 1 100 ? 19.109 -10.711 -12.141 1 94.88 100 GLY B C 1
ATOM 2125 O O . GLY B 1 100 ? 19.453 -10.266 -13.234 1 94.88 100 GLY B O 1
ATOM 2126 N N . ILE B 1 101 ? 19.281 -10.07 -11.031 1 96.38 101 ILE B N 1
ATOM 2127 C CA . ILE B 1 101 ? 20.047 -8.828 -10.977 1 96.38 101 ILE B CA 1
ATOM 2128 C C . ILE B 1 101 ? 21.266 -9.016 -10.07 1 96.38 101 ILE B C 1
ATOM 2130 O O . ILE B 1 101 ? 21.203 -9.734 -9.07 1 96.38 101 ILE B O 1
ATOM 2134 N N . THR B 1 102 ? 22.359 -8.383 -10.469 1 97.56 102 THR B N 1
ATOM 2135 C CA . THR B 1 102 ? 23.625 -8.453 -9.742 1 97.56 102 THR B CA 1
ATOM 2136 C C . THR B 1 102 ? 24.188 -7.059 -9.516 1 97.56 102 THR B C 1
ATOM 2138 O O . THR B 1 102 ? 24.594 -6.387 -10.461 1 97.56 102 THR B O 1
ATOM 2141 N N . ASN B 1 103 ? 24.203 -6.676 -8.273 1 98.25 103 ASN B N 1
ATOM 2142 C CA . ASN B 1 103 ? 24.875 -5.461 -7.828 1 98.25 103 ASN B CA 1
ATOM 2143 C C . ASN B 1 103 ? 24.328 -4.223 -8.531 1 98.25 103 ASN B C 1
ATOM 2145 O O . ASN B 1 103 ? 25.094 -3.363 -8.969 1 98.25 103 ASN B O 1
ATOM 2149 N N . VAL B 1 104 ? 23.062 -4.129 -8.68 1 98.25 104 VAL B N 1
ATOM 2150 C CA . VAL B 1 104 ? 22.453 -2.953 -9.297 1 98.25 104 VAL B CA 1
ATOM 2151 C C . VAL B 1 104 ? 22.156 -1.905 -8.234 1 98.25 104 VAL B C 1
ATOM 2153 O O . VAL B 1 104 ? 21.828 -2.248 -7.09 1 98.25 104 VAL B O 1
ATOM 2156 N N . THR B 1 105 ? 22.359 -0.708 -8.57 1 98.81 105 THR B N 1
ATOM 2157 C CA . THR B 1 105 ? 21.984 0.418 -7.719 1 98.81 105 THR B CA 1
ATOM 2158 C C . THR B 1 105 ? 20.75 1.122 -8.266 1 98.81 105 THR B C 1
ATOM 2160 O O . THR B 1 105 ? 20.766 1.646 -9.383 1 98.81 105 THR B O 1
ATOM 2163 N N . ILE B 1 106 ? 19.672 1.125 -7.5 1 98.69 106 ILE B N 1
ATOM 2164 C CA . ILE B 1 106 ? 18.391 1.69 -7.914 1 98.69 106 ILE B CA 1
ATOM 2165 C C . ILE B 1 106 ? 18.047 2.896 -7.043 1 98.69 106 ILE B C 1
ATOM 2167 O O . ILE B 1 106 ? 18.125 2.822 -5.812 1 98.69 106 ILE B O 1
ATOM 2171 N N . THR B 1 107 ? 17.703 3.988 -7.68 1 98.88 107 THR B N 1
ATOM 2172 C CA . THR B 1 107 ? 17.156 5.148 -6.98 1 98.88 107 THR B CA 1
ATOM 2173 C C . THR B 1 107 ? 15.68 5.324 -7.293 1 98.88 107 THR B C 1
ATOM 2175 O O . THR B 1 107 ? 15.297 5.438 -8.461 1 98.88 107 THR B O 1
ATOM 2178 N N . PHE B 1 108 ? 14.875 5.305 -6.289 1 98.88 108 PHE B N 1
ATOM 2179 C CA . PHE B 1 108 ? 13.461 5.625 -6.461 1 98.88 108 PHE B CA 1
ATOM 2180 C C . PHE B 1 108 ? 13.234 7.129 -6.363 1 98.88 108 PHE B C 1
ATOM 2182 O O . PHE B 1 108 ? 13.625 7.758 -5.375 1 98.88 108 PHE B O 1
ATOM 2189 N N . ASP B 1 109 ? 12.648 7.68 -7.32 1 98.88 109 ASP B N 1
ATOM 2190 C CA . ASP B 1 109 ? 12.422 9.109 -7.512 1 98.88 109 ASP B CA 1
ATOM 2191 C C . ASP B 1 109 ? 11.117 9.367 -8.258 1 98.88 109 ASP B C 1
ATOM 2193 O O . ASP B 1 109 ? 10.938 8.898 -9.383 1 98.88 109 ASP B O 1
ATOM 2197 N N . ASP B 1 110 ? 10.25 10.164 -7.609 1 98.44 110 ASP B N 1
ATOM 2198 C CA . ASP B 1 110 ? 8.977 10.477 -8.25 1 98.44 110 ASP B CA 1
ATOM 2199 C C . ASP B 1 110 ? 9.188 11.133 -9.609 1 98.44 110 ASP B C 1
ATOM 2201 O O . ASP B 1 110 ? 8.32 11.055 -10.484 1 98.44 110 ASP B O 1
ATOM 2205 N N . ASN B 1 111 ? 10.328 11.727 -9.852 1 98.31 111 ASN B N 1
ATOM 2206 C CA . ASN B 1 111 ? 10.586 12.461 -11.078 1 98.31 111 ASN B CA 1
ATOM 2207 C C . ASN B 1 111 ? 11.273 11.586 -12.125 1 98.31 111 ASN B C 1
ATOM 2209 O O . ASN B 1 111 ? 11.602 12.055 -13.219 1 98.31 111 ASN B O 1
ATOM 2213 N N . ALA B 1 112 ? 11.57 10.32 -11.758 1 98.25 112 ALA B N 1
ATOM 2214 C CA . ALA B 1 112 ? 12.18 9.422 -12.734 1 98.25 112 ALA B CA 1
ATOM 2215 C C . ALA B 1 112 ? 11.266 9.219 -13.938 1 98.25 112 ALA B C 1
ATOM 2217 O O . ALA B 1 112 ? 10.047 9.367 -13.828 1 98.25 112 ALA B O 1
ATOM 2218 N N . PRO B 1 113 ? 11.773 8.961 -15.055 1 96.06 113 PRO B N 1
ATOM 2219 C CA . PRO B 1 113 ? 10.984 8.898 -16.281 1 96.06 113 PRO B CA 1
ATOM 2220 C C . PRO B 1 113 ? 10.086 7.668 -16.344 1 96.06 113 PRO B C 1
ATOM 2222 O O . PRO B 1 113 ? 9.109 7.648 -17.109 1 96.06 113 PRO B O 1
ATOM 2225 N N . SER B 1 114 ? 10.406 6.574 -15.609 1 95.06 114 SER B N 1
ATOM 2226 C CA . SER B 1 114 ? 9.633 5.344 -15.68 1 95.06 114 SER B CA 1
ATOM 2227 C C . SER B 1 114 ? 9.703 4.566 -14.367 1 95.06 114 SER B C 1
ATOM 2229 O O . SER B 1 114 ? 10.555 4.84 -13.523 1 95.06 114 SER B O 1
ATOM 2231 N N . THR B 1 115 ? 8.773 3.674 -14.242 1 94.12 115 THR B N 1
ATOM 2232 C CA . THR B 1 115 ? 8.852 2.689 -13.164 1 94.12 115 THR B CA 1
ATOM 2233 C C . THR B 1 115 ? 9.797 1.555 -13.547 1 94.12 115 THR B C 1
ATOM 2235 O O . THR B 1 115 ? 10.258 1.474 -14.688 1 94.12 115 THR B O 1
ATOM 2238 N N . LEU B 1 116 ? 10.133 0.71 -12.57 1 93.5 116 LEU B N 1
ATOM 2239 C CA . LEU B 1 116 ? 10.844 -0.524 -12.875 1 93.5 116 LEU B CA 1
ATOM 2240 C C . LEU B 1 116 ? 10.055 -1.38 -13.859 1 93.5 116 LEU B C 1
ATOM 2242 O O . LEU B 1 116 ? 8.82 -1.428 -13.789 1 93.5 116 LEU B O 1
ATOM 2246 N N . PRO B 1 117 ? 10.75 -2.049 -14.695 1 88.06 117 PRO B N 1
ATOM 2247 C CA . PRO B 1 117 ? 10.023 -2.898 -15.641 1 88.06 117 PRO B CA 1
ATOM 2248 C C . PRO B 1 117 ? 9.43 -4.141 -14.977 1 88.06 117 PRO B C 1
ATOM 2250 O O . PRO B 1 117 ? 10.039 -4.711 -14.07 1 88.06 117 PRO B O 1
ATOM 2253 N N . ASN B 1 118 ? 8.289 -4.496 -15.438 1 82.44 118 ASN B N 1
ATOM 2254 C CA . ASN B 1 118 ? 7.688 -5.738 -14.969 1 82.44 118 ASN B CA 1
ATOM 2255 C C . ASN B 1 118 ? 8.453 -6.961 -15.477 1 82.44 118 ASN B C 1
ATOM 2257 O O . ASN B 1 118 ? 8.594 -7.949 -14.75 1 82.44 118 ASN B O 1
ATOM 2261 N N . GLU B 1 119 ? 8.883 -6.793 -16.75 1 83.31 119 GLU B N 1
ATOM 2262 C CA . GLU B 1 119 ? 9.68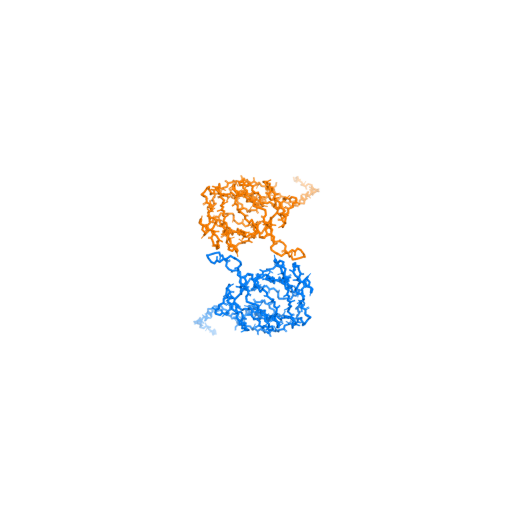 -7.84 -17.375 1 83.31 119 GLU B CA 1
ATOM 2263 C C . GLU B 1 119 ? 10.945 -7.266 -18.016 1 83.31 119 GLU B C 1
ATOM 2265 O O . GLU B 1 119 ? 10.945 -6.133 -18.5 1 83.31 119 GLU B O 1
ATOM 2270 N N . GLY B 1 120 ? 12.008 -8.023 -17.906 1 86.38 120 GLY B N 1
ATOM 2271 C CA . GLY B 1 120 ? 13.266 -7.598 -18.484 1 86.38 120 GLY B CA 1
ATOM 2272 C C . GLY B 1 120 ? 14.336 -7.309 -17.453 1 86.38 120 GLY B C 1
ATOM 2273 O O . GLY B 1 120 ? 14.055 -7.312 -16.25 1 86.38 120 GLY B O 1
ATOM 2274 N N . GLN B 1 121 ? 15.508 -6.996 -17.922 1 91.81 121 GLN B N 1
ATOM 2275 C CA . GLN B 1 121 ? 16.672 -6.797 -17.047 1 91.81 121 GLN B CA 1
ATOM 2276 C C . GLN B 1 121 ? 16.594 -5.445 -16.344 1 91.81 121 GLN B C 1
ATOM 2278 O O . GLN B 1 121 ? 16.438 -4.41 -17 1 91.81 121 GLN B O 1
ATOM 2283 N N . ILE B 1 122 ? 16.609 -5.469 -15.07 1 95.44 122 ILE B N 1
ATOM 2284 C CA . ILE B 1 122 ? 16.719 -4.23 -14.312 1 95.44 122 ILE B CA 1
ATOM 2285 C C . ILE B 1 122 ? 18.188 -3.787 -14.258 1 95.44 122 ILE B C 1
ATOM 2287 O O . ILE B 1 122 ? 19.062 -4.57 -13.891 1 95.44 122 ILE B O 1
ATOM 2291 N N . MET B 1 123 ? 18.453 -2.582 -14.688 1 96.44 123 MET B N 1
ATOM 2292 C CA . MET B 1 123 ? 19.781 -1.965 -14.602 1 96.44 123 MET B CA 1
ATOM 2293 C C . MET B 1 123 ? 19.797 -0.855 -13.562 1 96.44 123 MET B C 1
ATOM 2295 O O . MET B 1 123 ? 18.734 -0.404 -13.109 1 96.44 123 MET B O 1
ATOM 2299 N N . SER B 1 124 ? 21.016 -0.492 -13.188 1 98.38 124 SER B N 1
ATOM 2300 C CA . SER B 1 124 ? 21.156 0.659 -12.297 1 98.38 124 SER B CA 1
ATOM 2301 C C . SER B 1 124 ? 20.516 1.904 -12.906 1 98.38 124 SER B C 1
ATOM 2303 O O . SER B 1 124 ? 20.625 2.137 -14.109 1 98.38 124 SER B O 1
ATOM 2305 N N . GLY B 1 125 ? 19.875 2.643 -12.078 1 98.19 125 GLY B N 1
ATOM 2306 C CA . GLY B 1 125 ? 19.219 3.84 -12.57 1 98.19 125 GLY B CA 1
ATOM 2307 C C . GLY B 1 125 ? 18.125 4.34 -11.641 1 98.19 125 GLY B C 1
ATOM 2308 O O . GLY B 1 125 ? 18.016 3.885 -10.5 1 98.19 125 GLY B O 1
ATOM 2309 N N . ALA B 1 126 ? 17.438 5.352 -12.086 1 98.5 126 ALA B N 1
ATOM 2310 C CA . ALA B 1 126 ? 16.344 5.953 -11.328 1 98.5 126 ALA B CA 1
ATOM 2311 C C . ALA B 1 126 ? 14.992 5.508 -11.875 1 98.5 126 ALA B C 1
ATOM 2313 O O . ALA B 1 126 ? 14.805 5.426 -13.094 1 98.5 126 ALA B O 1
ATOM 2314 N N . PHE B 1 127 ? 14.156 5.207 -11.016 1 98.12 127 PHE B N 1
ATOM 2315 C CA . PHE B 1 127 ? 12.82 4.727 -11.367 1 98.12 127 PHE B CA 1
ATOM 2316 C C . PHE B 1 127 ? 11.773 5.289 -10.414 1 98.12 127 PHE B C 1
ATOM 2318 O O . PHE B 1 127 ? 12.086 5.621 -9.266 1 98.12 127 PHE B O 1
ATOM 2325 N N . LYS B 1 128 ? 10.555 5.395 -10.898 1 97.44 128 LYS B N 1
ATOM 2326 C CA . LYS B 1 128 ? 9.43 5.645 -10 1 97.44 128 LYS B CA 1
ATOM 2327 C C . LYS B 1 128 ? 9.102 4.406 -9.172 1 97.44 128 LYS B C 1
ATOM 2329 O O . LYS B 1 128 ? 9.375 3.279 -9.594 1 97.44 128 LYS B O 1
ATOM 2334 N N . PRO B 1 129 ? 8.547 4.605 -7.945 1 96.44 129 PRO B N 1
ATOM 2335 C CA . PRO B 1 129 ? 8.031 3.436 -7.23 1 96.44 129 PRO B CA 1
ATOM 2336 C C . PRO B 1 129 ? 7.066 2.607 -8.078 1 96.44 129 PRO B C 1
ATOM 2338 O O . PRO B 1 129 ? 6.379 3.15 -8.945 1 96.44 129 PRO B O 1
ATOM 2341 N N . THR B 1 130 ? 7.07 1.315 -7.809 1 91.44 130 THR B N 1
ATOM 2342 C CA . THR B 1 130 ? 6.148 0.427 -8.508 1 91.44 130 THR B CA 1
ATOM 2343 C C . THR B 1 130 ? 4.961 0.073 -7.613 1 91.44 130 THR B C 1
ATOM 2345 O O . THR B 1 130 ? 5.141 -0.394 -6.488 1 91.44 130 THR B O 1
ATOM 2348 N N . ASP B 1 131 ? 3.834 0.369 -8.125 1 89.19 131 ASP B N 1
ATOM 2349 C CA . ASP B 1 131 ? 2.611 -0.044 -7.438 1 89.19 131 ASP B CA 1
ATOM 2350 C C . ASP B 1 131 ? 2.15 -1.417 -7.922 1 89.19 131 ASP B C 1
ATOM 2352 O O . ASP B 1 131 ? 2.16 -1.693 -9.125 1 89.19 131 ASP B O 1
ATOM 2356 N N . PRO B 1 132 ? 1.797 -2.277 -6.961 1 89 132 PRO B N 1
ATOM 2357 C CA . PRO B 1 132 ? 1.32 -3.59 -7.402 1 89 132 PRO B CA 1
ATOM 2358 C C . PRO B 1 132 ? 0.031 -3.504 -8.219 1 89 132 PRO B C 1
ATOM 2360 O O . PRO B 1 132 ? -0.343 -4.469 -8.891 1 89 132 PRO B O 1
ATOM 2363 N N . PHE B 1 133 ? -0.637 -2.436 -8.156 1 94.56 133 PHE B N 1
ATOM 2364 C CA . PHE B 1 133 ? -1.864 -2.211 -8.914 1 94.56 133 PHE B CA 1
ATOM 2365 C C . PHE B 1 133 ? -1.634 -1.206 -10.039 1 94.56 133 PHE B C 1
ATOM 2367 O O . PHE B 1 133 ? -1.371 -0.029 -9.781 1 94.56 133 PHE B O 1
ATOM 2374 N N . PRO B 1 134 ? -1.723 -1.719 -11.289 1 92.19 134 PRO B N 1
ATOM 2375 C CA . PRO B 1 134 ? -1.467 -0.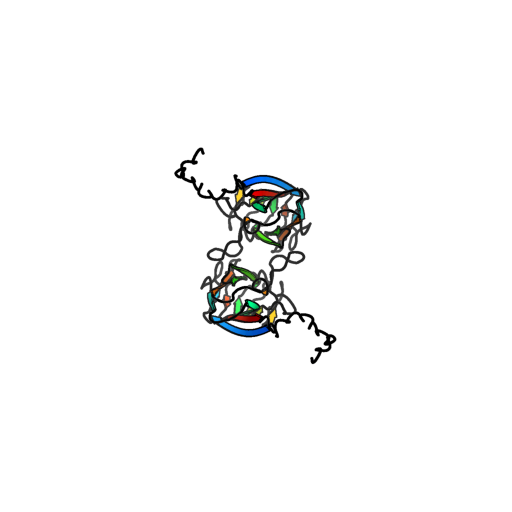795 -12.398 1 92.19 134 PRO B CA 1
ATOM 2376 C C . PRO B 1 134 ? -2.553 0.267 -12.547 1 92.19 134 PRO B C 1
ATOM 2378 O O . PRO B 1 134 ? -3.668 0.087 -12.047 1 92.19 134 PRO B O 1
ATOM 2381 N N . PRO B 1 135 ? -2.168 1.342 -13.219 1 92.94 135 PRO B N 1
ATOM 2382 C CA . PRO B 1 135 ? -3.225 2.307 -13.531 1 92.94 135 PRO B CA 1
ATOM 2383 C C . PRO B 1 135 ? -4.445 1.654 -14.172 1 92.94 135 PRO B C 1
ATOM 2385 O O . PRO B 1 135 ? -4.316 0.633 -14.859 1 92.94 135 PRO B O 1
ATOM 2388 N N . PRO B 1 136 ? -5.727 2.297 -13.867 1 96.25 136 PRO B N 1
ATOM 2389 C CA . PRO B 1 136 ? -5.961 3.621 -13.289 1 96.25 136 PRO B CA 1
ATOM 2390 C C . PRO B 1 136 ? -5.984 3.602 -11.766 1 96.25 136 PRO B C 1
ATOM 2392 O O . PRO B 1 136 ? -6.348 4.598 -11.133 1 96.25 136 PRO B O 1
ATOM 2395 N N . ALA B 1 137 ? -5.629 2.469 -11.094 1 96.44 137 ALA B N 1
ATOM 2396 C CA . ALA B 1 137 ? -5.469 2.529 -9.641 1 96.44 137 ALA B CA 1
ATOM 2397 C C . ALA B 1 137 ? -4.523 3.658 -9.242 1 96.44 137 ALA B C 1
ATOM 2399 O O . ALA B 1 137 ? -3.5 3.883 -9.891 1 96.44 137 ALA B O 1
ATOM 2400 N N . PRO B 1 138 ? -4.883 4.395 -8.195 1 94.25 138 PRO B N 1
ATOM 2401 C CA . PRO B 1 138 ? -3.959 5.445 -7.766 1 94.25 138 PRO B CA 1
ATOM 2402 C C . PRO B 1 138 ? -2.564 4.914 -7.445 1 94.25 138 PRO B C 1
ATOM 2404 O O . PRO B 1 138 ? -2.432 3.885 -6.777 1 94.25 138 PRO B O 1
ATOM 2407 N N . GLN B 1 139 ? -1.58 5.605 -7.953 1 91.88 139 GLN B N 1
ATOM 2408 C CA . GLN B 1 139 ? -0.193 5.195 -7.758 1 91.88 139 GLN B CA 1
ATOM 2409 C C . GLN B 1 139 ? 0.416 5.871 -6.535 1 91.88 139 GLN B C 1
ATOM 2411 O O . GLN B 1 139 ? 0.4 7.098 -6.426 1 91.88 139 GLN B O 1
ATOM 2416 N N . GLU B 1 140 ? 0.874 5.039 -5.609 1 90.69 140 GLU B N 1
ATOM 2417 C CA . GLU B 1 140 ? 1.55 5.609 -4.449 1 90.69 140 GLU B CA 1
ATOM 2418 C C . GLU B 1 140 ? 2.959 6.078 -4.805 1 90.69 140 GLU B C 1
ATOM 2420 O O . GLU B 1 140 ? 3.715 5.352 -5.453 1 90.69 140 GLU B O 1
ATOM 2425 N N . MET B 1 141 ? 3.26 7.293 -4.461 1 96.12 141 MET B N 1
ATOM 2426 C CA . MET B 1 141 ? 4.539 7.93 -4.762 1 96.12 141 MET B CA 1
ATOM 2427 C C . MET B 1 141 ? 5.215 8.422 -3.488 1 96.12 141 MET B C 1
ATOM 2429 O O . MET B 1 141 ? 4.594 8.461 -2.426 1 96.12 141 MET B O 1
ATOM 2433 N N . LEU B 1 142 ? 6.48 8.781 -3.602 1 98.56 142 LEU B N 1
ATOM 2434 C CA . LEU B 1 142 ? 7.254 9.25 -2.457 1 98.56 142 LEU B CA 1
ATOM 2435 C C . LEU B 1 142 ? 6.715 10.578 -1.941 1 98.56 142 LEU B C 1
ATOM 2437 O O . LEU B 1 142 ? 6.992 10.969 -0.804 1 98.56 142 LEU B O 1
ATOM 2441 N N . SER B 1 143 ? 5.898 11.219 -2.715 1 97.69 143 SER B N 1
ATOM 2442 C CA . SER B 1 143 ? 5.316 12.5 -2.326 1 97.69 143 SER B CA 1
ATOM 2443 C C . SER B 1 143 ? 4.32 12.336 -1.183 1 97.69 143 SER B C 1
ATOM 2445 O O . SER B 1 143 ? 3.855 13.32 -0.608 1 97.69 143 SER B O 1
ATOM 2447 N N . VAL B 1 144 ? 3.973 11.086 -0.826 1 95.69 144 VAL B N 1
ATOM 2448 C CA . VAL B 1 144 ? 3.113 10.828 0.325 1 95.69 144 VAL B CA 1
ATOM 2449 C C . VAL B 1 144 ? 3.758 11.391 1.588 1 95.69 144 VAL B C 1
ATOM 2451 O O . VAL B 1 144 ? 3.068 11.664 2.576 1 95.69 144 VAL B O 1
ATOM 2454 N N . PHE B 1 145 ? 5.059 11.625 1.557 1 98.12 145 PHE B N 1
ATOM 2455 C CA . PHE B 1 145 ? 5.789 12.109 2.719 1 98.12 145 PHE B CA 1
ATOM 2456 C C . PHE B 1 145 ? 5.836 13.633 2.729 1 98.12 145 PHE B C 1
ATOM 2458 O O . PHE B 1 145 ? 6.266 14.242 3.711 1 98.12 145 PHE B O 1
ATOM 2465 N N . ASN B 1 146 ? 5.41 14.312 1.651 1 97.81 146 ASN B N 1
ATOM 2466 C CA . ASN B 1 146 ? 5.5 15.766 1.552 1 97.81 146 ASN B CA 1
ATOM 2467 C C . ASN B 1 146 ? 4.73 16.453 2.678 1 97.81 146 ASN B C 1
ATOM 2469 O O . ASN B 1 146 ? 3.715 15.938 3.146 1 97.81 146 ASN B O 1
ATOM 2473 N N . SER B 1 147 ? 5.266 17.531 3.148 1 96.94 147 SER B N 1
ATOM 2474 C CA . SER B 1 147 ? 4.656 18.422 4.121 1 96.94 147 SER B CA 1
ATOM 2475 C C . SER B 1 147 ? 4.609 17.797 5.508 1 96.94 147 SER B C 1
ATOM 2477 O O . SER B 1 147 ? 3.814 18.203 6.355 1 96.94 147 SER B O 1
ATOM 2479 N N . THR B 1 148 ? 5.367 16.734 5.715 1 97.5 148 THR B N 1
ATOM 2480 C CA . THR B 1 148 ? 5.461 16.109 7.035 1 97.5 148 THR B CA 1
ATOM 2481 C C . THR B 1 148 ? 6.836 16.359 7.648 1 97.5 148 THR B C 1
ATOM 2483 O O . THR B 1 148 ? 7.754 16.812 6.965 1 97.5 148 THR B O 1
ATOM 2486 N N . ASN B 1 149 ? 6.941 16.109 8.938 1 97.81 149 ASN B N 1
ATOM 2487 C CA . ASN B 1 149 ? 8.203 16.172 9.656 1 97.81 149 ASN B CA 1
ATOM 2488 C C . ASN B 1 149 ? 9.148 15.047 9.266 1 97.81 149 ASN B C 1
ATOM 2490 O O . ASN B 1 149 ? 8.789 13.867 9.375 1 97.81 149 ASN B O 1
ATOM 2494 N N . PRO B 1 150 ? 10.281 15.344 8.781 1 98.38 150 PRO B N 1
ATOM 2495 C CA . PRO B 1 150 ? 11.219 14.32 8.32 1 98.38 150 PRO B CA 1
ATOM 2496 C C . PRO B 1 150 ? 11.883 13.57 9.469 1 98.38 150 PRO B C 1
ATOM 2498 O O . PRO B 1 150 ? 12.492 12.516 9.25 1 98.38 150 PRO B O 1
ATOM 2501 N N . ASN B 1 151 ? 11.914 14.188 10.664 1 98.81 151 ASN B N 1
ATOM 2502 C CA . ASN B 1 151 ? 12.719 13.648 11.75 1 98.81 151 ASN B CA 1
ATOM 2503 C C . ASN B 1 151 ? 12.055 12.438 12.391 1 98.81 151 ASN B C 1
ATOM 2505 O O . ASN B 1 151 ? 10.844 12.438 12.617 1 98.81 151 ASN B O 1
ATOM 2509 N N . GLY B 1 152 ? 12.805 11.43 12.664 1 98.81 152 GLY B N 1
ATOM 2510 C CA . GLY B 1 152 ? 12.336 10.188 13.258 1 98.81 152 GLY B CA 1
ATOM 2511 C C . GLY B 1 152 ? 12.906 8.953 12.578 1 98.81 152 GLY B C 1
ATOM 2512 O O . GLY B 1 152 ? 13.922 9.039 11.883 1 98.81 152 GLY B O 1
ATOM 2513 N N . ILE B 1 153 ? 12.336 7.879 12.844 1 98.88 153 ILE B N 1
ATOM 2514 C CA . ILE B 1 153 ? 12.828 6.605 12.328 1 98.88 153 ILE B CA 1
ATOM 2515 C C . ILE B 1 153 ? 12.164 6.301 10.984 1 98.88 153 ILE B C 1
ATOM 2517 O O . ILE B 1 153 ? 10.93 6.293 10.883 1 98.88 153 ILE B O 1
ATOM 2521 N N . TRP B 1 154 ? 12.961 6.164 9.992 1 98.94 154 TRP B N 1
ATOM 2522 C CA . TRP B 1 154 ? 12.539 5.66 8.688 1 98.94 154 TRP B CA 1
ATOM 2523 C C . TRP B 1 154 ? 12.867 4.176 8.547 1 98.94 154 TRP B C 1
ATOM 2525 O O . TRP B 1 154 ? 14 3.756 8.805 1 98.94 154 TRP B O 1
ATOM 2535 N N . SER B 1 155 ? 11.898 3.406 8.102 1 98.94 155 SER B N 1
ATOM 2536 C CA . SER B 1 155 ? 12.055 1.956 8.094 1 98.94 155 SER B CA 1
ATOM 2537 C C . SER B 1 155 ? 11.875 1.393 6.688 1 98.94 155 SER B C 1
ATOM 2539 O O . SER B 1 155 ? 10.891 1.694 6.012 1 98.94 155 SER B O 1
ATOM 2541 N N . LEU B 1 156 ? 12.797 0.613 6.262 1 98.94 156 LEU B N 1
ATOM 2542 C CA . LEU B 1 156 ? 12.711 -0.132 5.012 1 98.94 156 LEU B CA 1
ATOM 2543 C C . LEU B 1 156 ? 12.406 -1.604 5.273 1 98.94 156 LEU B C 1
ATOM 2545 O O . LEU B 1 156 ? 13.148 -2.275 5.992 1 98.94 156 LEU B O 1
ATOM 2549 N N . PHE B 1 157 ? 11.359 -2.088 4.746 1 98.88 157 PHE B N 1
ATOM 2550 C CA . PHE B 1 157 ? 10.953 -3.484 4.844 1 98.88 157 PHE B CA 1
ATOM 2551 C C . PHE B 1 157 ? 11.156 -4.199 3.512 1 98.88 157 PHE B C 1
ATOM 2553 O O . PHE B 1 157 ? 10.617 -3.775 2.486 1 98.88 157 PHE B O 1
ATOM 2560 N N . VAL B 1 158 ? 11.922 -5.223 3.52 1 98.81 158 VAL B N 1
ATOM 2561 C CA . VAL B 1 158 ? 12.188 -6.016 2.324 1 98.81 158 VAL B CA 1
ATOM 2562 C C . VAL B 1 158 ? 11.695 -7.449 2.531 1 98.81 158 VAL B C 1
ATOM 2564 O O . VAL B 1 158 ? 12 -8.07 3.549 1 98.81 158 VAL B O 1
ATOM 2567 N N . VAL B 1 159 ? 10.914 -7.938 1.605 1 97 159 VAL B N 1
ATOM 2568 C CA . VAL B 1 159 ? 10.352 -9.281 1.721 1 97 159 VAL B CA 1
ATOM 2569 C C . VAL B 1 159 ? 10.523 -10.031 0.404 1 97 159 VAL B C 1
ATOM 2571 O O . VAL B 1 159 ? 10.328 -9.461 -0.673 1 97 159 VAL B O 1
ATOM 2574 N N . ASP B 1 160 ? 10.938 -11.234 0.463 1 95.44 160 ASP B N 1
ATOM 2575 C CA . ASP B 1 160 ? 10.836 -12.211 -0.619 1 95.44 160 ASP B CA 1
ATOM 2576 C C . ASP B 1 160 ? 9.539 -13.008 -0.517 1 95.44 160 ASP B C 1
ATOM 2578 O O . ASP B 1 160 ? 9.375 -13.82 0.4 1 95.44 160 ASP B O 1
ATOM 2582 N N . ASN B 1 161 ? 8.633 -12.859 -1.513 1 88.38 161 ASN B N 1
ATOM 2583 C CA . ASN B 1 161 ? 7.297 -13.406 -1.298 1 88.38 161 ASN B CA 1
ATOM 2584 C C . ASN B 1 161 ? 7.098 -14.711 -2.064 1 88.38 161 ASN B C 1
ATOM 2586 O O . ASN B 1 161 ? 5.996 -15.266 -2.074 1 88.38 161 ASN B O 1
ATOM 2590 N N . VAL B 1 162 ? 8.086 -15.172 -2.738 1 84.81 162 VAL B N 1
ATOM 2591 C CA . VAL B 1 162 ? 8.023 -16.453 -3.439 1 84.81 162 VAL B CA 1
ATOM 2592 C C . VAL B 1 162 ? 9.234 -17.297 -3.076 1 84.81 162 VAL B C 1
ATOM 2594 O O . VAL B 1 162 ? 10.359 -16.797 -2.998 1 84.81 162 VAL B O 1
ATOM 2597 N N . GLU B 1 163 ? 9.078 -18.547 -2.867 1 87.81 163 GLU B N 1
ATOM 2598 C CA . GLU B 1 163 ? 10.133 -19.453 -2.412 1 87.81 163 GLU B CA 1
ATOM 2599 C C . GLU B 1 163 ? 11.156 -19.703 -3.516 1 87.81 163 GLU B C 1
ATOM 2601 O O . GLU B 1 163 ? 10.836 -19.594 -4.699 1 87.81 163 GLU B O 1
ATOM 2606 N N . GLY B 1 164 ? 12.461 -20.047 -3.096 1 93.12 164 GLY B N 1
ATOM 2607 C CA . GLY B 1 164 ? 13.375 -20.672 -4.039 1 93.12 164 GLY B CA 1
ATOM 2608 C C . GLY B 1 164 ? 14.547 -19.797 -4.41 1 93.12 164 GLY B C 1
ATOM 2609 O O . GLY B 1 164 ? 15.609 -20.281 -4.777 1 93.12 164 GLY B O 1
ATOM 2610 N N . ASP B 1 165 ? 14.445 -18.469 -4.391 1 95.88 165 ASP B N 1
ATOM 2611 C CA . ASP B 1 165 ? 15.484 -17.531 -4.805 1 95.88 165 ASP B CA 1
ATOM 2612 C C . ASP B 1 165 ? 15.914 -16.625 -3.643 1 95.88 165 ASP B C 1
ATOM 2614 O O . ASP B 1 165 ? 15.148 -16.438 -2.693 1 95.88 165 ASP B O 1
ATOM 2618 N N . GLN B 1 166 ? 17.078 -16.172 -3.729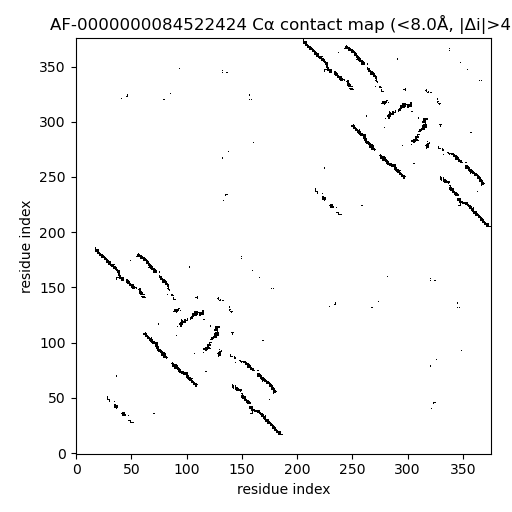 1 97.62 166 GLN B N 1
ATOM 2619 C CA . GLN B 1 166 ? 17.625 -15.367 -2.646 1 97.62 166 GLN B CA 1
ATOM 2620 C C . GLN B 1 166 ? 18.406 -14.172 -3.197 1 97.62 166 GLN B C 1
ATOM 2622 O O . GLN B 1 166 ? 18.625 -14.07 -4.406 1 97.62 166 GLN B O 1
ATOM 2627 N N . GLY B 1 167 ? 18.859 -13.273 -2.305 1 98.62 167 GLY B N 1
ATOM 2628 C CA . GLY B 1 167 ? 19.609 -12.102 -2.709 1 98.62 167 GLY B CA 1
ATOM 2629 C C . GLY B 1 167 ? 20.047 -11.234 -1.539 1 98.62 167 GLY B C 1
ATOM 2630 O O . GLY B 1 167 ? 20.188 -11.727 -0.416 1 98.62 167 GLY B O 1
ATOM 2631 N N . SER B 1 168 ? 20.375 -10.016 -1.919 1 98.88 168 SER B N 1
ATOM 2632 C CA . SER B 1 168 ? 20.797 -9.055 -0.909 1 98.88 168 SER B CA 1
ATOM 2633 C C . SER B 1 168 ? 20.797 -7.633 -1.46 1 98.88 168 SER B C 1
ATOM 2635 O O . SER B 1 168 ? 20.812 -7.434 -2.676 1 98.88 168 SER B O 1
ATOM 2637 N N . ILE B 1 169 ? 20.688 -6.746 -0.568 1 98.94 169 ILE B N 1
ATOM 2638 C CA . ILE B 1 169 ? 21.094 -5.367 -0.788 1 98.94 169 ILE B CA 1
ATOM 2639 C C . ILE B 1 169 ? 22.391 -5.086 -0.027 1 98.94 169 ILE B C 1
ATOM 2641 O O . ILE B 1 169 ? 22.359 -4.586 1.099 1 98.94 169 ILE B O 1
ATOM 2645 N N . ALA B 1 170 ? 23.469 -5.301 -0.688 1 98.88 170 ALA B N 1
ATOM 2646 C CA . ALA B 1 170 ? 24.75 -5.469 -0.005 1 98.88 170 ALA B CA 1
ATOM 2647 C C . ALA B 1 170 ? 25.297 -4.125 0.462 1 98.88 170 ALA B C 1
ATOM 2649 O O . ALA B 1 170 ? 26 -4.055 1.47 1 98.88 170 ALA B O 1
ATOM 2650 N N . GLY B 1 171 ? 24.984 -3.092 -0.209 1 98.81 171 GLY B N 1
ATOM 2651 C CA . GLY B 1 171 ? 25.484 -1.771 0.142 1 98.81 171 GLY B CA 1
ATOM 2652 C C . GLY B 1 171 ? 24.531 -0.995 1.038 1 98.81 171 GLY B C 1
ATOM 2653 O O . GLY B 1 171 ? 24.781 0.171 1.351 1 98.81 171 GLY B O 1
ATOM 2654 N N . GLY B 1 172 ? 23.422 -1.601 1.391 1 98.88 172 GLY B N 1
ATOM 2655 C CA . GLY B 1 172 ? 22.422 -0.9 2.191 1 98.88 172 GLY B CA 1
ATOM 2656 C C . GLY B 1 172 ? 21.594 0.084 1.387 1 98.88 172 GLY B C 1
ATOM 2657 O O . GLY B 1 172 ? 21.266 -0.174 0.226 1 98.88 172 GLY B O 1
ATOM 2658 N N . TRP B 1 173 ? 21.125 1.138 2.098 1 98.94 173 TRP B N 1
ATOM 2659 C CA . TRP B 1 173 ? 20.219 2.072 1.429 1 98.94 173 TRP B CA 1
ATOM 2660 C C . TRP B 1 173 ? 20.391 3.48 1.991 1 98.94 173 TRP B C 1
ATOM 2662 O O . TRP B 1 173 ? 20.984 3.666 3.057 1 98.94 173 TRP B O 1
ATOM 2672 N N . SER B 1 174 ? 19.922 4.438 1.212 1 98.94 174 SER B N 1
ATOM 2673 C CA . SER B 1 174 ? 20.047 5.848 1.566 1 98.94 174 SER B CA 1
ATOM 2674 C C . SER B 1 174 ? 18.734 6.594 1.326 1 98.94 174 SER B C 1
ATOM 2676 O O . SER B 1 174 ? 17.984 6.246 0.422 1 98.94 174 SER B O 1
ATOM 2678 N N . LEU B 1 175 ? 18.562 7.547 2.135 1 98.88 175 LEU B N 1
ATOM 2679 C CA . LEU B 1 175 ? 17.469 8.5 2.041 1 98.88 175 LEU B CA 1
ATOM 2680 C C . LEU B 1 175 ? 17.984 9.906 1.757 1 98.88 175 LEU B C 1
ATOM 2682 O O . LEU B 1 175 ? 18.859 10.406 2.475 1 98.88 175 LEU B O 1
ATOM 2686 N N . THR B 1 176 ? 17.5 10.469 0.714 1 98.94 176 THR B N 1
ATOM 2687 C CA . THR B 1 176 ? 17.734 11.883 0.466 1 98.94 176 THR B CA 1
ATOM 2688 C C . THR B 1 176 ? 16.469 12.695 0.658 1 98.94 176 THR B C 1
ATOM 2690 O O . THR B 1 176 ? 15.445 12.422 0.022 1 98.94 176 THR B O 1
ATOM 2693 N N . ILE B 1 177 ? 16.562 13.664 1.517 1 98.81 177 ILE B N 1
ATOM 2694 C CA . ILE B 1 177 ? 15.375 14.422 1.902 1 98.81 177 ILE B CA 1
ATOM 2695 C C . ILE B 1 177 ? 15.609 15.914 1.646 1 98.81 177 ILE B C 1
ATOM 2697 O O . ILE B 1 177 ? 16.625 16.469 2.072 1 98.81 177 ILE B O 1
ATOM 2701 N N . THR B 1 178 ? 14.789 16.531 0.928 1 98.62 178 THR B N 1
ATOM 2702 C CA . THR B 1 178 ? 14.727 17.969 0.798 1 98.62 178 THR B CA 1
ATOM 2703 C C . THR B 1 178 ? 13.586 18.547 1.63 1 98.62 178 THR B C 1
ATOM 2705 O O . THR B 1 178 ? 12.453 18.062 1.558 1 98.62 178 THR B O 1
ATOM 2708 N N . THR B 1 179 ? 13.914 19.5 2.461 1 98.06 179 THR B N 1
ATOM 2709 C CA . THR B 1 179 ? 12.906 20.188 3.266 1 98.06 179 THR B CA 1
ATOM 2710 C C . THR B 1 179 ? 12.766 21.641 2.826 1 98.06 179 THR B C 1
ATOM 2712 O O . THR B 1 179 ? 13.641 22.172 2.139 1 98.06 179 THR B O 1
ATOM 2715 N N . GLU B 1 180 ? 11.594 22.156 3.172 1 96.44 180 GLU B N 1
ATOM 2716 C CA . GLU B 1 180 ? 11.312 23.562 2.904 1 96.44 180 GLU B CA 1
ATOM 2717 C C . GLU B 1 180 ? 10.82 24.266 4.16 1 96.44 180 GLU B C 1
ATOM 2719 O O . GLU B 1 180 ? 10.047 23.703 4.938 1 96.44 180 GLU B O 1
ATOM 2724 N N . THR B 1 181 ? 11.336 25.453 4.402 1 91.56 181 THR B N 1
ATOM 2725 C CA . THR B 1 181 ? 10.891 26.375 5.438 1 91.56 181 THR B CA 1
ATOM 2726 C C . THR B 1 181 ? 10.461 27.703 4.824 1 91.56 181 THR B C 1
ATOM 2728 O O . THR B 1 181 ? 11.258 28.391 4.184 1 91.56 181 THR B O 1
ATOM 2731 N N . CYS B 1 182 ? 9.086 27.953 4.945 1 85.25 182 CYS B N 1
ATOM 2732 C CA . CYS B 1 182 ? 8.594 29.188 4.375 1 85.25 182 CYS B CA 1
ATOM 2733 C C . CYS B 1 182 ? 8.367 30.234 5.461 1 85.25 182 CYS B C 1
ATOM 2735 O O . CYS B 1 182 ? 7.855 29.922 6.535 1 85.25 182 CYS B O 1
ATOM 2737 N N . PHE B 1 183 ? 8.984 31.484 5.332 1 80 183 PHE B N 1
ATOM 2738 C CA . PHE B 1 183 ? 8.844 32.594 6.254 1 80 183 PHE B CA 1
ATOM 2739 C C . PHE B 1 183 ? 7.93 33.688 5.672 1 80 183 PHE B C 1
ATOM 2741 O O . PHE B 1 183 ? 7.98 33.969 4.473 1 80 183 PHE B O 1
ATOM 2748 N N . THR B 1 184 ? 6.738 33.906 6.32 1 71.75 184 THR B N 1
ATOM 2749 C CA . THR B 1 184 ? 5.945 35.062 5.918 1 71.75 184 THR B CA 1
ATOM 2750 C C . THR B 1 184 ? 6.648 36.344 6.305 1 71.75 184 THR B C 1
ATOM 2752 O O . THR B 1 184 ? 6.996 36.562 7.473 1 71.75 184 THR B O 1
ATOM 2755 N N . ARG B 1 185 ? 7.387 37.031 5.359 1 59.91 185 ARG B N 1
ATOM 2756 C CA . ARG B 1 185 ? 7.953 38.344 5.699 1 59.91 185 ARG B CA 1
ATOM 2757 C C . ARG B 1 185 ? 6.883 39.406 5.684 1 59.91 185 ARG B C 1
ATOM 2759 O O . ARG B 1 185 ? 6.191 39.594 4.68 1 59.91 185 ARG B O 1
ATOM 2766 N N . PHE B 1 186 ? 6.383 39.812 6.902 1 55.41 186 PHE B N 1
ATOM 2767 C CA . PHE B 1 186 ? 5.57 41.031 6.953 1 55.41 186 PHE B CA 1
ATOM 2768 C C . PHE B 1 186 ? 6.418 42.281 6.676 1 55.41 186 PHE B C 1
ATOM 2770 O O . PHE B 1 186 ? 7.445 42.5 7.324 1 55.41 186 PHE B O 1
ATOM 2777 N N . GLY B 1 187 ? 6.703 42.469 5.438 1 44.06 187 GLY B N 1
ATOM 2778 C CA . GLY B 1 187 ? 7.309 43.781 5.258 1 44.06 187 GLY B CA 1
ATOM 2779 C C . GLY B 1 187 ? 6.48 44.906 5.855 1 44.06 187 GLY B C 1
ATOM 2780 O O . GLY B 1 187 ? 5.262 44.938 5.672 1 44.06 187 GLY B O 1
ATOM 2781 N N . CYS B 1 188 ? 7.184 45.531 6.836 1 40.25 188 CYS B N 1
ATOM 2782 C CA . CYS B 1 188 ? 6.711 46.906 7.078 1 40.25 188 CYS B CA 1
ATOM 2783 C C . CYS B 1 188 ? 7.043 47.812 5.898 1 40.25 188 CYS B C 1
ATOM 2785 O O . CYS B 1 188 ? 8.062 47.625 5.238 1 40.25 188 CYS B O 1
#